Protein AF-A0A2E0L2E2-F1 (afdb_monomer_lite)

Sequence (189 aa):
MIGKERPQPPDPFGFTEREKLYDQISDKRFQALIHDPGTSIHKVGIDTNNYGEFVFVTLSRELQGHRTIMTFWGLGYHEYRERWITHHWRWYSGNQFPAILKQSLSLEATQVLLAQRQADIASDVSAEDQSNRAQLYELLADLTDEDGAYSELEDLGAAALWLLADETDARDTDDDLPATKPLFDTDTE

Radius of gyration: 28.59 Å; chains: 1; bounding box: 73×41×108 Å

Foldseek 3Di:
DPPPDDPDDDDQLNDDPVCVVQQKDWPVSVVVQLPDPQKFWQDWDWDADPFFIWIKTWMWGDDPNDIWIKIKTALTAGNQLRAHGDTMIGMDTDDPDVVSVVGTDDSVVRVVVNVVSCVVCVVVRDPDPGDPRSVQLVVQCVVPNNVRSVVVSVVVVVVCCVVVVPPPPPDDDDDDDDDDDDDDDDDDD

Structure (mmCIF, N/CA/C/O backbone):
data_AF-A0A2E0L2E2-F1
#
_entry.id   AF-A0A2E0L2E2-F1
#
loop_
_atom_site.group_PDB
_atom_site.id
_atom_site.type_symbol
_atom_site.label_atom_id
_atom_site.label_alt_id
_atom_site.label_comp_id
_atom_site.label_asym_id
_atom_site.label_entity_id
_atom_site.label_seq_id
_atom_site.pdbx_PDB_ins_code
_atom_site.Cartn_x
_atom_site.Cartn_y
_atom_site.Cartn_z
_atom_site.occupancy
_atom_site.B_iso_or_equiv
_atom_site.auth_seq_id
_atom_site.auth_comp_id
_atom_site.auth_asym_id
_atom_site.auth_atom_id
_atom_site.pdbx_PDB_model_num
ATOM 1 N N . MET A 1 1 ? 20.314 -18.946 32.832 1.00 41.09 1 MET A N 1
ATOM 2 C CA . MET A 1 1 ? 19.160 -18.052 33.056 1.00 41.09 1 MET A CA 1
ATOM 3 C C . MET A 1 1 ? 18.441 -17.920 31.729 1.00 41.09 1 MET A C 1
ATOM 5 O O . MET A 1 1 ? 19.020 -17.361 30.811 1.00 41.09 1 MET A O 1
ATOM 9 N N . ILE A 1 2 ? 17.257 -18.516 31.587 1.00 46.50 2 ILE A N 1
ATOM 10 C CA . ILE A 1 2 ? 16.422 -18.331 30.393 1.00 46.50 2 ILE A CA 1
ATOM 11 C C . ILE A 1 2 ? 15.790 -16.949 30.557 1.00 46.50 2 ILE A C 1
ATOM 13 O O . ILE A 1 2 ? 15.070 -16.723 31.532 1.00 46.50 2 ILE A O 1
ATOM 17 N N . GLY A 1 3 ? 16.154 -16.000 29.694 1.00 50.34 3 GLY A N 1
ATOM 18 C CA . GLY A 1 3 ? 15.543 -14.676 29.695 1.00 50.34 3 GLY A CA 1
ATOM 19 C C . GLY A 1 3 ? 14.037 -14.840 29.533 1.00 50.34 3 GLY A C 1
ATOM 20 O O . GLY A 1 3 ? 13.593 -15.501 28.601 1.00 50.34 3 GLY A O 1
ATOM 21 N N . LYS A 1 4 ? 13.249 -14.300 30.468 1.00 52.59 4 LYS A N 1
ATOM 22 C CA . LYS A 1 4 ? 11.799 -14.202 30.284 1.00 52.59 4 LYS A CA 1
ATOM 23 C C . LYS A 1 4 ? 11.568 -13.325 29.058 1.00 52.59 4 LYS A C 1
ATOM 25 O O . LYS A 1 4 ? 11.736 -12.108 29.153 1.00 52.59 4 LYS A O 1
ATOM 30 N N . GLU A 1 5 ? 11.203 -13.935 27.936 1.00 55.34 5 GLU A N 1
ATOM 31 C CA . GLU A 1 5 ? 10.614 -13.209 26.818 1.00 55.34 5 GLU A CA 1
ATOM 32 C C . GLU A 1 5 ? 9.430 -12.419 27.370 1.00 55.34 5 GLU A C 1
ATOM 34 O O . GLU A 1 5 ? 8.530 -12.965 28.018 1.00 55.34 5 GLU A O 1
ATOM 39 N N . ARG A 1 6 ? 9.480 -11.095 27.208 1.00 58.47 6 ARG A N 1
ATOM 40 C CA . ARG A 1 6 ? 8.317 -10.268 27.511 1.00 58.47 6 ARG A CA 1
ATOM 41 C C . ARG A 1 6 ? 7.221 -10.700 26.537 1.00 58.47 6 ARG A C 1
ATOM 43 O O . ARG A 1 6 ? 7.520 -10.782 25.346 1.00 58.47 6 ARG A O 1
ATOM 50 N N . PRO A 1 7 ? 5.993 -10.977 27.005 1.00 62.44 7 PRO A N 1
ATOM 51 C CA . PRO A 1 7 ? 4.898 -11.276 26.098 1.00 62.44 7 PRO A CA 1
ATOM 52 C C . PRO A 1 7 ? 4.763 -10.100 25.133 1.00 62.44 7 PRO A C 1
ATOM 54 O O . PRO A 1 7 ? 4.577 -8.960 25.569 1.00 62.44 7 PRO A O 1
ATOM 57 N N . GLN A 1 8 ? 4.939 -10.367 23.839 1.00 61.34 8 GLN A N 1
ATOM 58 C CA . GLN A 1 8 ? 4.684 -9.350 22.835 1.00 61.34 8 GLN A CA 1
ATOM 59 C C . GLN A 1 8 ? 3.191 -9.016 22.866 1.00 61.34 8 GLN A C 1
ATOM 61 O O . GLN A 1 8 ? 2.370 -9.928 23.019 1.00 61.34 8 GLN A O 1
ATOM 66 N N . PRO A 1 9 ? 2.822 -7.728 22.774 1.00 64.06 9 PRO A N 1
ATOM 67 C CA . PRO A 1 9 ? 1.426 -7.368 22.629 1.00 64.06 9 PRO A CA 1
ATOM 68 C C . PRO A 1 9 ? 0.854 -8.099 21.405 1.00 64.06 9 PRO A C 1
ATOM 70 O O . PRO A 1 9 ? 1.550 -8.243 20.397 1.00 64.06 9 PRO A O 1
ATOM 73 N N . PRO A 1 10 ? -0.380 -8.615 21.495 1.00 73.69 10 PRO A N 1
ATOM 74 C CA . PRO A 1 10 ? -0.984 -9.333 20.387 1.00 73.69 10 PRO A CA 1
ATOM 75 C C . PRO A 1 10 ? -1.115 -8.399 19.181 1.00 73.69 10 PRO A C 1
ATOM 77 O O . PRO A 1 10 ? -1.587 -7.274 19.323 1.00 73.69 10 PRO A O 1
ATOM 80 N N . ASP A 1 11 ? -0.695 -8.878 18.012 1.00 82.94 11 ASP A N 1
ATOM 81 C CA . ASP A 1 11 ? -0.809 -8.165 16.741 1.00 82.94 11 ASP A CA 1
ATOM 82 C C . ASP A 1 11 ? -2.295 -7.971 16.377 1.00 82.94 11 ASP A C 1
ATOM 84 O O . ASP A 1 11 ? -2.974 -8.960 16.074 1.00 82.94 11 ASP A O 1
ATOM 88 N N . PRO A 1 12 ? -2.827 -6.732 16.383 1.00 86.25 12 PRO A N 1
ATOM 89 C CA . PRO A 1 12 ? -4.252 -6.497 16.140 1.00 86.25 12 PRO A CA 1
ATOM 90 C C . PRO A 1 12 ? -4.699 -6.820 14.712 1.00 86.25 12 PRO A C 1
ATOM 92 O O . PRO A 1 12 ? -5.886 -7.050 14.467 1.00 86.25 12 PRO A O 1
ATOM 95 N N . PHE A 1 13 ? -3.764 -6.850 13.764 1.00 92.12 13 PHE A N 1
ATOM 96 C CA . PHE A 1 13 ? -4.023 -7.207 12.372 1.00 92.12 13 PHE A CA 1
ATOM 97 C C . PHE A 1 13 ? -3.781 -8.698 12.102 1.00 92.12 13 PHE A C 1
ATOM 99 O O . PHE A 1 13 ? -4.234 -9.221 11.081 1.00 92.12 13 PHE A O 1
ATOM 106 N N . GLY A 1 14 ? -3.161 -9.405 13.052 1.00 92.12 14 GLY A N 1
ATOM 107 C CA . GLY A 1 14 ? -2.934 -10.843 12.986 1.00 92.12 14 GLY A CA 1
ATOM 108 C C . GLY A 1 14 ? -2.098 -11.230 11.771 1.00 92.12 14 GLY A C 1
ATOM 109 O O . GLY A 1 14 ? -2.489 -12.137 11.030 1.00 92.12 14 GLY A O 1
ATOM 110 N N . PHE A 1 15 ? -1.000 -10.513 11.528 1.00 94.44 15 PHE A N 1
ATOM 111 C CA . PHE A 1 15 ? -0.060 -10.859 10.477 1.00 94.44 15 PHE A CA 1
ATOM 112 C C . PHE A 1 15 ? 0.686 -12.139 10.827 1.00 94.44 15 PHE A C 1
ATOM 114 O O . PHE A 1 15 ? 1.076 -12.396 11.971 1.00 94.44 15 PHE A O 1
ATOM 121 N N . THR A 1 16 ? 0.913 -12.944 9.801 1.00 94.75 16 THR A N 1
ATOM 122 C CA . THR A 1 16 ? 1.849 -14.060 9.859 1.00 94.75 16 THR A CA 1
ATOM 123 C C . THR A 1 16 ? 3.283 -13.542 9.957 1.00 94.75 16 THR A C 1
ATOM 125 O O . THR A 1 16 ? 3.587 -12.426 9.540 1.00 94.75 16 THR A O 1
ATOM 128 N N . GLU A 1 17 ? 4.200 -14.378 10.440 1.00 91.81 17 GLU A N 1
ATOM 129 C CA . GLU A 1 17 ? 5.625 -14.021 10.498 1.00 91.81 17 GLU A CA 1
ATOM 130 C C . GLU A 1 17 ? 6.193 -13.655 9.121 1.00 91.81 17 GLU A C 1
ATOM 132 O O . GLU A 1 17 ? 7.019 -12.758 9.014 1.00 91.81 17 GLU A O 1
ATOM 137 N N . ARG A 1 18 ? 5.695 -14.283 8.047 1.00 92.81 18 ARG A N 1
ATOM 138 C CA . ARG A 1 18 ? 6.081 -13.929 6.676 1.00 92.81 18 ARG A CA 1
ATOM 139 C C . ARG A 1 18 ? 5.598 -12.531 6.288 1.00 92.81 18 ARG A C 1
ATOM 141 O O . ARG A 1 18 ? 6.348 -11.790 5.673 1.00 92.81 18 ARG A O 1
ATOM 148 N N . GLU A 1 19 ? 4.359 -12.182 6.620 1.00 94.94 19 GLU A N 1
ATOM 149 C CA . GLU A 1 19 ? 3.806 -10.858 6.302 1.00 94.94 19 GLU A CA 1
ATOM 150 C C . GLU A 1 19 ? 4.530 -9.741 7.064 1.00 94.94 19 GLU A C 1
ATOM 152 O O . GLU A 1 19 ? 4.677 -8.656 6.515 1.00 94.94 19 GLU A O 1
ATOM 157 N N . LYS A 1 20 ? 5.015 -10.020 8.284 1.00 92.56 20 LYS A N 1
ATOM 158 C CA . LYS A 1 20 ? 5.866 -9.109 9.069 1.00 92.56 20 LYS A CA 1
ATOM 159 C C . LYS A 1 20 ? 7.291 -9.019 8.543 1.00 92.56 20 LYS A C 1
ATOM 161 O O . LYS A 1 20 ? 7.865 -7.947 8.554 1.00 92.56 20 LYS A O 1
ATOM 166 N N . LEU A 1 21 ? 7.872 -10.135 8.102 1.00 88.62 21 LEU A N 1
ATOM 167 C CA . LEU A 1 21 ? 9.247 -10.146 7.599 1.00 88.62 21 LEU A CA 1
ATOM 168 C C . LEU A 1 21 ? 9.411 -9.290 6.335 1.00 88.62 21 LEU A C 1
ATOM 170 O O . LEU A 1 21 ? 10.476 -8.728 6.125 1.00 88.62 21 LEU A O 1
AT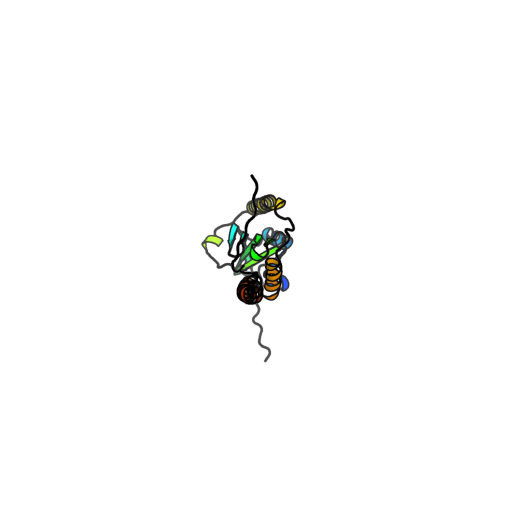OM 174 N N . TYR A 1 22 ? 8.370 -9.219 5.503 1.00 89.12 22 TYR A N 1
ATOM 175 C CA . TYR A 1 22 ? 8.389 -8.495 4.229 1.00 89.12 22 TYR A CA 1
ATOM 176 C C . TYR A 1 22 ? 7.510 -7.239 4.222 1.00 89.12 22 TYR A C 1
ATOM 178 O O . TYR A 1 22 ? 7.312 -6.659 3.157 1.00 89.12 22 TYR A O 1
ATOM 186 N N . ASP A 1 23 ? 6.913 -6.877 5.364 1.00 93.44 23 ASP A N 1
ATOM 187 C CA . ASP A 1 23 ? 5.940 -5.784 5.497 1.00 93.44 23 ASP A CA 1
ATOM 188 C C . ASP A 1 23 ? 4.887 -5.762 4.373 1.00 93.44 23 ASP A C 1
ATOM 190 O O . ASP A 1 23 ? 4.521 -4.718 3.828 1.00 93.44 23 ASP A O 1
ATOM 194 N N . GLN A 1 24 ? 4.407 -6.948 3.984 1.00 95.38 24 GLN A N 1
ATOM 195 C CA . GLN A 1 24 ? 3.615 -7.143 2.773 1.00 95.38 24 GLN A CA 1
ATOM 196 C C . GLN A 1 24 ? 2.497 -8.163 2.975 1.00 95.38 24 GLN A C 1
ATOM 198 O O . GLN A 1 24 ? 2.688 -9.226 3.564 1.00 95.38 24 GLN A O 1
ATOM 203 N N . ILE A 1 25 ? 1.330 -7.873 2.399 1.00 97.56 25 ILE A N 1
ATOM 204 C CA . ILE A 1 25 ? 0.180 -8.777 2.328 1.00 97.56 25 ILE A CA 1
ATOM 205 C C . ILE A 1 25 ? -0.347 -8.889 0.892 1.00 97.56 25 ILE A C 1
ATOM 207 O O . ILE A 1 25 ? -0.139 -8.011 0.060 1.00 97.56 25 ILE A O 1
ATOM 211 N N . SER A 1 26 ? -1.051 -9.979 0.583 1.00 97.88 26 SER A N 1
ATOM 212 C CA . SER A 1 26 ? -1.742 -10.118 -0.712 1.00 97.88 26 SER A CA 1
ATOM 213 C C . SER A 1 26 ? -2.956 -9.193 -0.814 1.00 97.88 26 SER A C 1
ATOM 215 O O . SER A 1 26 ? -3.562 -8.858 0.205 1.00 97.88 26 SER A O 1
ATOM 217 N N . ASP A 1 27 ? -3.387 -8.867 -2.034 1.00 97.00 27 ASP A N 1
ATOM 218 C CA . ASP A 1 27 ? -4.636 -8.125 -2.254 1.00 97.00 27 ASP A CA 1
ATOM 219 C C . ASP A 1 27 ? -5.838 -8.821 -1.599 1.00 97.00 27 ASP A C 1
ATOM 221 O O . ASP A 1 27 ? -6.569 -8.207 -0.830 1.00 97.00 27 ASP A O 1
ATOM 225 N N . LYS A 1 28 ? -5.963 -10.145 -1.748 1.00 97.44 28 LYS A N 1
ATOM 226 C CA . LYS A 1 28 ? -7.004 -10.926 -1.061 1.00 97.44 28 LYS A CA 1
ATOM 227 C C . LYS A 1 28 ? -6.984 -10.724 0.460 1.00 97.44 28 LYS A C 1
ATOM 229 O O . LYS A 1 28 ? -8.042 -10.649 1.087 1.00 97.44 28 LYS A O 1
ATOM 234 N N . ARG A 1 29 ? -5.794 -10.670 1.068 1.00 97.62 29 ARG A N 1
ATOM 235 C CA . ARG A 1 29 ? -5.646 -10.434 2.510 1.00 97.62 29 ARG A CA 1
ATOM 236 C C . ARG A 1 29 ? -6.036 -9.005 2.872 1.00 97.62 29 ARG A C 1
ATOM 238 O O . ARG A 1 29 ? -6.764 -8.828 3.843 1.00 97.62 29 ARG A O 1
ATOM 245 N N . PHE A 1 30 ? -5.612 -8.020 2.087 1.00 98.06 30 PHE A N 1
ATOM 246 C CA . PHE A 1 30 ? -5.993 -6.623 2.272 1.00 98.06 30 PHE A CA 1
ATOM 247 C C . PHE A 1 30 ? -7.514 -6.431 2.178 1.00 98.06 30 PHE A C 1
ATOM 249 O O . PHE A 1 30 ? -8.119 -5.839 3.071 1.00 98.06 30 PHE A O 1
ATOM 256 N N . GLN A 1 31 ? -8.154 -7.036 1.174 1.00 97.81 31 GLN A N 1
ATOM 257 C CA . GLN A 1 31 ? -9.609 -7.046 1.041 1.00 97.81 31 GLN A CA 1
ATOM 258 C C . GLN A 1 31 ? -10.275 -7.645 2.286 1.00 97.81 31 GLN A C 1
ATOM 260 O O . GLN A 1 31 ? -11.214 -7.062 2.823 1.00 97.81 31 GLN A O 1
ATOM 265 N N . ALA A 1 32 ? -9.768 -8.764 2.809 1.00 97.50 32 ALA A N 1
ATOM 266 C CA . ALA A 1 32 ? -10.296 -9.341 4.045 1.00 97.50 32 ALA A CA 1
ATOM 267 C C . ALA A 1 32 ? -10.155 -8.395 5.254 1.00 97.50 32 ALA A C 1
ATOM 269 O O . ALA A 1 32 ? -11.048 -8.368 6.097 1.00 97.50 32 ALA A O 1
ATOM 270 N N . LEU A 1 33 ? -9.077 -7.604 5.335 1.00 96.88 33 LEU A N 1
ATOM 271 C CA . LEU A 1 33 ? -8.882 -6.635 6.417 1.00 96.88 33 LEU A CA 1
ATOM 272 C C . LEU A 1 33 ? -9.912 -5.504 6.370 1.00 96.88 33 LEU A C 1
ATOM 274 O O . LEU A 1 33 ? -10.491 -5.196 7.406 1.00 96.88 33 LEU A O 1
ATOM 278 N N . ILE A 1 34 ? -10.171 -4.906 5.203 1.00 96.88 34 ILE A N 1
ATOM 279 C CA . ILE A 1 34 ? -11.107 -3.770 5.103 1.00 96.88 34 ILE A CA 1
ATOM 280 C C . ILE A 1 34 ? -12.576 -4.179 5.302 1.00 96.88 34 ILE A C 1
ATOM 282 O O . ILE A 1 34 ? -13.391 -3.345 5.682 1.00 96.88 34 ILE A O 1
ATOM 286 N N . HIS A 1 35 ? -12.915 -5.455 5.081 1.00 97.25 35 HIS A N 1
ATOM 287 C CA . HIS A 1 35 ? -14.258 -6.001 5.329 1.00 97.25 35 HIS A CA 1
ATOM 288 C C . HIS A 1 35 ? -14.471 -6.483 6.769 1.00 97.25 35 HIS A C 1
ATOM 290 O O . HIS A 1 35 ? -15.585 -6.855 7.140 1.00 97.25 35 HIS A O 1
ATOM 296 N N . ASP A 1 36 ? -13.415 -6.533 7.576 1.00 96.38 36 ASP A N 1
ATOM 297 C CA . ASP A 1 36 ? -13.501 -7.001 8.950 1.00 96.38 36 ASP A CA 1
ATOM 298 C C . ASP A 1 36 ? -14.213 -5.949 9.824 1.00 96.38 36 ASP A C 1
ATOM 300 O O . ASP A 1 36 ? -13.750 -4.806 9.887 1.00 96.38 36 ASP A O 1
ATOM 304 N N . PRO A 1 37 ? -15.296 -6.311 10.542 1.00 93.44 37 PRO A N 1
ATOM 305 C CA . PRO A 1 37 ? -16.058 -5.369 11.367 1.00 93.44 37 PRO A CA 1
ATOM 306 C C . PRO A 1 37 ? -15.254 -4.679 12.479 1.00 93.44 37 PRO A C 1
ATOM 308 O O . PRO A 1 37 ? -15.675 -3.640 12.980 1.00 93.44 37 PRO A O 1
ATOM 311 N N . GLY A 1 38 ? -14.118 -5.251 12.892 1.00 93.31 38 GLY A N 1
ATOM 312 C CA . GLY A 1 38 ? -13.195 -4.660 13.860 1.00 93.31 38 GLY A CA 1
ATOM 313 C C . GLY A 1 38 ? -12.220 -3.645 13.255 1.00 93.31 38 GLY A C 1
ATOM 314 O O . GLY A 1 38 ? -11.386 -3.104 13.982 1.00 93.31 38 GLY A O 1
ATOM 315 N N . THR A 1 39 ? -12.301 -3.388 11.945 1.00 95.38 39 THR A N 1
ATOM 316 C CA . THR A 1 39 ? -11.414 -2.472 11.218 1.00 95.38 39 THR A CA 1
ATOM 317 C C . THR A 1 39 ? -12.128 -1.175 10.881 1.00 95.38 39 THR A C 1
ATOM 319 O O . THR A 1 39 ? -13.225 -1.171 10.333 1.00 95.38 39 THR A O 1
ATOM 322 N N . SER A 1 40 ? -11.485 -0.051 11.184 1.00 95.06 40 SER A N 1
ATOM 323 C CA . SER A 1 40 ? -11.938 1.280 10.774 1.00 95.06 40 SER A CA 1
ATOM 324 C C . SER A 1 40 ? -11.042 1.824 9.668 1.00 95.06 40 SER A C 1
ATOM 326 O O . SER A 1 40 ? -9.819 1.786 9.799 1.00 95.06 40 SER A O 1
ATOM 328 N N . ILE A 1 41 ? -11.639 2.355 8.600 1.00 96.12 41 ILE A N 1
ATOM 329 C CA . ILE A 1 41 ? -10.917 3.001 7.498 1.00 96.12 41 ILE A CA 1
ATOM 330 C C . ILE A 1 41 ? -10.904 4.506 7.759 1.00 96.12 41 ILE A C 1
ATOM 332 O O . ILE A 1 41 ? -11.955 5.127 7.878 1.00 96.12 41 ILE A O 1
ATOM 336 N N . HIS A 1 42 ? -9.720 5.103 7.853 1.00 94.62 42 HIS A N 1
ATOM 337 C CA . HIS A 1 42 ? -9.557 6.516 8.206 1.00 94.62 42 HIS A CA 1
ATOM 338 C C . HIS A 1 42 ? -9.234 7.407 7.015 1.00 94.62 42 HIS A C 1
ATOM 340 O O . HIS A 1 42 ? -9.685 8.549 6.960 1.00 94.62 42 HIS A O 1
ATOM 346 N N . LYS A 1 43 ? -8.443 6.894 6.070 1.00 94.00 43 LYS A N 1
ATOM 347 C CA . LYS A 1 43 ? -8.009 7.624 4.877 1.00 94.00 43 LYS A CA 1
ATOM 348 C C . LYS A 1 43 ? -7.900 6.651 3.711 1.00 94.00 43 LYS A C 1
ATOM 350 O O . LYS A 1 43 ? -7.408 5.542 3.891 1.00 94.00 43 LYS A O 1
ATOM 355 N N . VAL A 1 44 ? -8.328 7.092 2.536 1.00 95.88 44 VAL A N 1
ATOM 356 C CA . VAL A 1 44 ? -8.044 6.465 1.245 1.00 95.88 44 VAL A CA 1
ATOM 357 C C . VAL A 1 44 ? -7.687 7.584 0.271 1.00 95.88 44 VAL A C 1
ATOM 359 O O . VAL A 1 44 ? -8.350 8.621 0.269 1.00 95.88 44 VAL A O 1
ATOM 362 N N . GLY A 1 45 ? -6.630 7.421 -0.514 1.00 95.56 45 GLY A N 1
ATOM 363 C CA . GLY A 1 45 ? -6.259 8.409 -1.523 1.00 95.56 45 GLY A CA 1
ATOM 364 C C . GLY A 1 45 ? -5.050 7.985 -2.336 1.00 95.56 45 GLY A C 1
ATOM 365 O O . GLY A 1 45 ? -4.284 7.133 -1.899 1.00 95.56 45 GLY A O 1
ATOM 366 N N . ILE A 1 46 ? -4.904 8.580 -3.514 1.00 96.88 46 ILE A N 1
ATOM 367 C CA . ILE A 1 46 ? -3.705 8.444 -4.339 1.00 96.88 46 ILE A CA 1
ATOM 368 C C . ILE A 1 46 ? -2.704 9.495 -3.858 1.00 96.88 46 ILE A C 1
ATOM 370 O O . ILE A 1 46 ? -3.084 10.647 -3.643 1.00 96.88 46 ILE A O 1
ATOM 374 N N . ASP A 1 47 ? -1.466 9.082 -3.632 1.00 96.38 47 ASP A N 1
ATOM 375 C CA . ASP A 1 47 ? -0.375 9.951 -3.195 1.00 96.38 47 ASP A CA 1
ATOM 376 C C . ASP A 1 47 ? 0.946 9.455 -3.798 1.00 96.38 47 ASP A C 1
ATOM 378 O O . ASP A 1 47 ? 1.020 8.352 -4.349 1.00 96.38 47 ASP A O 1
ATOM 382 N N . THR A 1 48 ? 1.991 10.260 -3.675 1.00 94.56 48 THR A N 1
ATOM 383 C CA . THR A 1 48 ? 3.335 9.933 -4.162 1.00 94.56 48 THR A CA 1
ATOM 384 C C . THR A 1 48 ? 4.308 9.795 -3.001 1.00 94.56 48 THR A C 1
ATOM 386 O O . THR A 1 48 ? 4.279 10.590 -2.061 1.00 94.56 48 THR A O 1
ATOM 389 N N . ASN A 1 49 ? 5.205 8.818 -3.077 1.00 90.12 49 ASN A N 1
ATOM 390 C CA . ASN A 1 49 ? 6.390 8.741 -2.224 1.00 90.12 49 ASN A CA 1
ATOM 391 C C . ASN A 1 49 ? 7.658 8.736 -3.096 1.00 90.12 49 ASN A C 1
ATOM 393 O O . ASN A 1 49 ? 7.581 8.931 -4.306 1.00 90.12 49 ASN A O 1
ATOM 397 N N . ASN A 1 50 ? 8.822 8.502 -2.486 1.00 89.62 50 ASN A N 1
ATOM 398 C CA . ASN A 1 50 ? 10.099 8.476 -3.204 1.00 89.62 50 ASN A CA 1
ATOM 399 C C . ASN A 1 50 ? 10.192 7.368 -4.266 1.00 89.62 50 ASN A C 1
ATOM 401 O O . ASN A 1 50 ? 11.091 7.422 -5.091 1.00 89.62 50 ASN A O 1
ATOM 405 N N . TYR A 1 51 ? 9.301 6.375 -4.245 1.00 91.38 51 TYR A N 1
ATOM 406 C CA . TYR A 1 51 ? 9.331 5.227 -5.147 1.00 91.38 51 TYR A CA 1
ATOM 407 C C . TYR A 1 51 ? 8.261 5.275 -6.242 1.00 91.38 51 TYR A C 1
ATOM 409 O O . TYR A 1 51 ? 8.280 4.410 -7.115 1.00 91.38 51 TYR A O 1
ATOM 417 N N . GLY A 1 52 ? 7.316 6.221 -6.197 1.00 94.31 52 GLY A N 1
ATOM 418 C CA . GLY A 1 52 ? 6.273 6.376 -7.215 1.00 94.31 52 GLY A CA 1
ATOM 419 C C . GLY A 1 52 ? 4.903 6.796 -6.676 1.00 94.31 52 GLY A C 1
ATOM 420 O O . GLY A 1 52 ? 4.769 7.307 -5.561 1.00 94.31 52 GLY A O 1
ATOM 421 N N . GLU A 1 53 ? 3.870 6.578 -7.493 1.00 95.88 53 GLU A N 1
ATOM 422 C CA . GLU A 1 53 ? 2.472 6.922 -7.203 1.00 95.88 53 GLU A CA 1
ATOM 423 C C . GLU A 1 53 ? 1.674 5.682 -6.788 1.00 95.88 53 GLU A C 1
ATOM 425 O O . GLU A 1 53 ? 1.586 4.715 -7.547 1.00 95.88 53 GLU A O 1
ATOM 430 N N . PHE A 1 54 ? 1.015 5.732 -5.625 1.00 97.50 54 PHE A N 1
ATOM 431 C CA . PHE A 1 54 ? 0.269 4.606 -5.055 1.00 97.50 54 PHE A CA 1
ATOM 432 C C . PHE A 1 54 ? -1.064 5.033 -4.445 1.00 97.50 54 PHE A C 1
ATOM 434 O O . PHE A 1 54 ? -1.273 6.188 -4.077 1.00 97.50 54 PHE A O 1
ATOM 441 N N . VAL A 1 55 ? -1.963 4.067 -4.265 1.00 97.88 55 VAL A N 1
ATOM 442 C CA . VAL A 1 55 ? -3.109 4.218 -3.367 1.00 97.88 55 VAL A CA 1
ATOM 443 C C . VAL A 1 55 ? -2.657 3.937 -1.946 1.00 97.88 55 VAL A C 1
ATOM 445 O O . VAL A 1 55 ? -2.167 2.849 -1.661 1.00 97.88 55 VAL A O 1
ATOM 448 N N . PHE A 1 56 ? -2.902 4.881 -1.045 1.00 97.00 56 PHE A N 1
ATOM 449 C CA . PHE A 1 56 ? -2.668 4.759 0.387 1.00 97.00 56 PHE A CA 1
ATOM 450 C C . PHE A 1 56 ? -3.989 4.572 1.129 1.00 97.00 56 PHE A C 1
ATOM 452 O O . PHE A 1 56 ? -4.927 5.355 0.957 1.00 97.00 56 PHE A O 1
ATOM 459 N N . VAL A 1 57 ? -4.052 3.563 1.999 1.00 96.62 57 VAL A N 1
ATOM 460 C CA . VAL A 1 57 ? -5.214 3.262 2.840 1.00 96.62 57 VAL A CA 1
ATOM 461 C C . VAL A 1 57 ? -4.791 3.168 4.298 1.00 96.62 57 VAL A C 1
ATOM 463 O O . VAL A 1 57 ? -4.054 2.266 4.686 1.00 96.62 57 VAL A O 1
ATOM 466 N N . THR A 1 58 ? -5.272 4.088 5.130 1.00 95.88 58 THR A N 1
ATOM 467 C CA . THR A 1 58 ? -5.007 4.071 6.572 1.00 95.88 58 THR A CA 1
ATOM 468 C C . THR A 1 58 ? -6.142 3.373 7.305 1.00 95.88 58 THR A C 1
ATOM 470 O O . THR A 1 58 ? -7.287 3.824 7.260 1.00 95.88 58 THR A O 1
ATOM 473 N N . LEU A 1 59 ? -5.806 2.302 8.018 1.00 95.69 59 LEU A N 1
ATOM 474 C CA . LEU A 1 59 ? -6.716 1.482 8.807 1.00 95.69 59 LEU A CA 1
ATOM 475 C C . LEU A 1 59 ? -6.373 1.579 10.293 1.00 95.69 59 LEU A C 1
ATOM 477 O O . LEU A 1 59 ? -5.221 1.809 10.662 1.00 95.69 59 LEU A O 1
ATOM 481 N N . SER A 1 60 ? -7.351 1.336 11.159 1.00 94.12 60 SER A N 1
ATOM 482 C CA . SER A 1 60 ? -7.075 1.006 12.554 1.00 94.12 60 SER A CA 1
ATOM 483 C C . SER A 1 60 ? -7.878 -0.187 13.041 1.00 94.12 60 SER A C 1
ATOM 485 O O . SER A 1 60 ? -8.958 -0.486 12.529 1.00 94.12 60 SER A O 1
ATOM 487 N N . ARG A 1 61 ? -7.324 -0.856 14.049 1.00 93.12 61 ARG A N 1
ATOM 488 C CA . ARG A 1 61 ? -7.977 -1.917 14.813 1.00 93.12 61 ARG A CA 1
ATOM 489 C C . ARG A 1 61 ? -7.743 -1.689 16.289 1.00 93.12 61 ARG A C 1
ATOM 491 O O . ARG A 1 61 ? -6.675 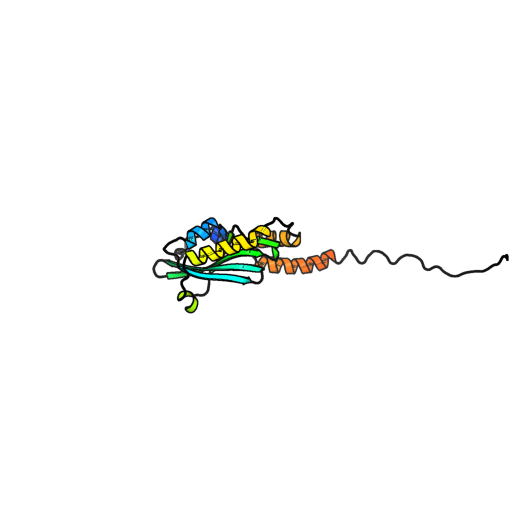-1.227 16.691 1.00 93.12 61 ARG A O 1
ATOM 498 N N . GLU A 1 62 ? -8.742 -2.025 17.090 1.00 90.38 62 GLU A N 1
ATOM 499 C CA . GLU A 1 62 ? -8.656 -1.955 18.541 1.00 90.38 62 GLU A CA 1
ATOM 500 C C . GLU A 1 62 ? -8.666 -3.362 19.129 1.00 90.38 62 GLU A C 1
ATOM 502 O O . GLU A 1 62 ? -9.581 -4.146 18.884 1.00 90.38 62 GLU A O 1
ATOM 507 N N . LEU A 1 63 ? -7.639 -3.683 19.912 1.00 88.00 63 LEU A N 1
ATOM 508 C CA . LEU A 1 63 ? -7.506 -4.959 20.596 1.00 88.00 63 LEU A CA 1
ATOM 509 C C . LEU A 1 63 ? -7.111 -4.705 22.051 1.00 88.00 63 LEU A C 1
ATOM 511 O O . LEU A 1 63 ? -6.108 -4.055 22.327 1.00 88.00 63 LEU A O 1
ATOM 515 N N . GLN A 1 64 ? -7.917 -5.209 22.991 1.00 87.12 64 GLN A N 1
ATOM 516 C CA . GLN A 1 64 ? -7.676 -5.079 24.439 1.00 87.12 64 GLN A CA 1
ATOM 517 C C . GLN A 1 64 ? -7.472 -3.621 24.909 1.00 87.12 64 GLN A C 1
ATOM 519 O O . GLN A 1 64 ? -6.667 -3.348 25.796 1.00 87.12 64 GLN A O 1
ATOM 524 N N . GLY A 1 65 ? -8.198 -2.673 24.305 1.00 83.56 65 GLY A N 1
ATOM 525 C CA . GLY A 1 65 ? -8.097 -1.243 24.620 1.00 83.56 65 GLY A CA 1
ATOM 526 C C . GLY A 1 65 ? -6.864 -0.548 24.032 1.00 83.56 65 GLY A C 1
ATOM 527 O O . GLY A 1 65 ? -6.647 0.633 24.297 1.00 83.56 65 GLY A O 1
ATOM 528 N N . HIS A 1 66 ? -6.062 -1.250 23.226 1.00 84.88 66 HIS A N 1
ATOM 529 C CA . HIS A 1 66 ? -4.992 -0.657 22.437 1.00 84.88 66 HIS A CA 1
ATOM 530 C C . HIS A 1 66 ? -5.424 -0.531 20.978 1.00 84.88 66 HIS A C 1
ATOM 532 O O . HIS A 1 66 ? -5.823 -1.512 20.350 1.00 84.88 66 HIS A O 1
ATOM 538 N N . ARG A 1 67 ? -5.331 0.682 20.429 1.00 88.94 67 ARG A N 1
ATOM 539 C CA . ARG A 1 67 ? -5.602 0.943 19.016 1.00 88.94 67 ARG A CA 1
ATOM 540 C C . ARG A 1 67 ? -4.300 0.986 18.233 1.00 88.94 67 ARG A C 1
ATOM 542 O O . ARG A 1 67 ? -3.443 1.818 18.515 1.00 88.94 67 ARG A O 1
ATOM 549 N N . THR A 1 68 ? -4.193 0.156 17.207 1.00 90.75 68 THR A N 1
ATOM 550 C CA . THR A 1 68 ? -3.070 0.164 16.266 1.00 90.75 68 THR A CA 1
ATOM 551 C C . THR A 1 68 ? -3.531 0.752 14.946 1.00 90.75 68 THR A C 1
ATOM 553 O O . THR A 1 68 ? -4.606 0.410 14.456 1.00 90.75 68 THR A O 1
ATOM 556 N N . ILE A 1 69 ? -2.728 1.662 14.394 1.00 92.44 69 ILE A N 1
ATOM 557 C CA . ILE A 1 69 ? -2.982 2.327 13.116 1.00 92.44 69 ILE A CA 1
ATOM 558 C C . ILE A 1 69 ? -1.908 1.892 12.133 1.00 92.44 69 ILE A C 1
ATOM 560 O O . ILE A 1 69 ? -0.719 1.907 12.458 1.00 92.44 69 ILE A O 1
ATOM 564 N N . MET A 1 70 ? -2.330 1.547 10.926 1.00 94.69 70 MET A N 1
ATOM 565 C CA . MET A 1 70 ? -1.440 1.133 9.853 1.00 94.69 70 MET A CA 1
ATOM 566 C C . MET A 1 70 ? -1.842 1.802 8.557 1.00 94.69 70 MET A C 1
ATOM 568 O O . MET A 1 70 ? -3.030 1.996 8.300 1.00 94.69 70 MET A O 1
ATOM 572 N N . THR A 1 71 ? -0.852 2.133 7.742 1.00 95.56 71 THR A N 1
ATOM 573 C CA . THR A 1 71 ? -1.082 2.590 6.376 1.00 95.56 71 THR A CA 1
ATOM 574 C C . THR A 1 71 ? -0.601 1.516 5.424 1.00 95.56 71 THR A C 1
ATOM 576 O O . THR A 1 71 ? 0.533 1.059 5.523 1.00 95.56 71 THR A O 1
ATOM 579 N N . PHE A 1 72 ? -1.487 1.128 4.517 1.00 97.06 72 PHE A N 1
ATOM 580 C CA . PHE A 1 72 ? -1.227 0.208 3.425 1.00 97.06 72 PHE A CA 1
ATOM 581 C C . PHE A 1 72 ? -1.041 1.002 2.145 1.00 97.06 72 PHE A C 1
ATOM 583 O O . PHE A 1 72 ? -1.738 1.997 1.946 1.00 97.06 72 PHE A O 1
ATOM 590 N N . TRP A 1 73 ? -0.147 0.556 1.276 1.00 96.81 73 TRP A N 1
ATOM 591 C CA . TRP A 1 73 ? 0.038 1.144 -0.040 1.00 96.81 73 TRP A CA 1
ATOM 592 C C . TRP A 1 73 ? 0.212 0.080 -1.125 1.00 96.81 73 TRP A C 1
ATOM 594 O O . TRP A 1 73 ? 0.770 -0.992 -0.883 1.00 96.81 73 TRP A O 1
ATOM 604 N N . GLY A 1 74 ? -0.340 0.361 -2.304 1.00 96.81 74 GLY A N 1
ATOM 605 C CA . GLY A 1 74 ? -0.411 -0.548 -3.450 1.00 96.81 74 GLY A CA 1
ATOM 606 C C . GLY A 1 74 ? -1.173 0.095 -4.613 1.00 96.81 74 GLY A C 1
ATOM 607 O O . GLY A 1 74 ? -1.422 1.299 -4.593 1.00 96.81 74 GLY A O 1
ATOM 608 N N . LEU A 1 75 ? -1.552 -0.690 -5.627 1.00 96.62 75 LEU A N 1
ATOM 609 C CA . LEU A 1 75 ? -2.281 -0.221 -6.823 1.00 96.62 75 LEU A CA 1
ATOM 610 C C . LEU A 1 75 ? -1.620 0.993 -7.503 1.00 96.62 75 LEU A C 1
ATOM 612 O O . LEU A 1 75 ? -2.267 2.000 -7.810 1.00 96.62 75 LEU A O 1
ATOM 616 N N . GLY A 1 76 ? -0.308 0.900 -7.700 1.00 95.69 76 GLY A N 1
ATOM 617 C CA . GLY A 1 76 ? 0.525 2.015 -8.133 1.00 95.69 76 GLY A CA 1
ATOM 618 C C . GLY A 1 76 ? 1.741 1.588 -8.937 1.00 95.69 76 GLY A C 1
ATOM 619 O O . GLY A 1 76 ? 2.086 0.406 -8.944 1.00 95.69 76 GLY A O 1
ATOM 620 N N . TYR A 1 77 ? 2.363 2.540 -9.625 1.00 95.19 77 TYR A N 1
ATOM 621 C CA . TYR A 1 77 ? 3.567 2.299 -10.413 1.00 95.19 77 TYR A CA 1
ATOM 622 C C . TYR A 1 77 ? 4.801 2.580 -9.564 1.00 95.19 77 TYR A C 1
ATOM 624 O O . TYR A 1 77 ? 4.910 3.644 -8.956 1.00 95.19 77 TYR A O 1
ATOM 632 N N . HIS A 1 78 ? 5.718 1.618 -9.519 1.00 94.44 78 HIS A N 1
ATOM 633 C CA . HIS A 1 78 ? 6.956 1.732 -8.765 1.00 94.44 78 HIS A CA 1
ATOM 634 C C . HIS A 1 78 ? 8.109 2.052 -9.711 1.00 94.44 78 HIS A C 1
ATOM 636 O O . HIS A 1 78 ? 8.516 1.204 -10.501 1.00 94.44 78 HIS A O 1
ATOM 642 N N . GLU A 1 79 ? 8.676 3.246 -9.590 1.00 93.06 79 GLU A N 1
ATOM 643 C CA . GLU A 1 79 ? 9.653 3.799 -10.527 1.00 93.06 79 GLU A CA 1
ATOM 644 C C . GLU A 1 79 ? 10.941 2.977 -10.575 1.00 93.06 79 GLU A C 1
ATOM 646 O O . GLU A 1 79 ? 11.411 2.640 -11.653 1.00 93.06 79 GLU A O 1
ATOM 651 N N . TYR A 1 80 ? 11.485 2.566 -9.426 1.00 91.19 80 TYR A N 1
ATOM 652 C CA . TYR A 1 80 ? 12.721 1.768 -9.410 1.00 91.19 80 TYR A CA 1
ATOM 653 C C . TYR A 1 80 ? 12.543 0.315 -9.843 1.00 91.19 80 TYR A C 1
ATOM 655 O O . TYR A 1 80 ? 13.505 -0.306 -10.279 1.00 91.19 80 TYR A O 1
ATOM 663 N N . ARG A 1 81 ? 11.329 -0.233 -9.723 1.00 91.25 81 ARG A N 1
ATOM 664 C CA . ARG A 1 81 ? 11.006 -1.594 -10.174 1.00 91.25 81 ARG A CA 1
ATOM 665 C C . ARG A 1 81 ? 10.445 -1.594 -11.593 1.00 91.25 81 ARG A C 1
ATOM 667 O O . ARG A 1 81 ? 10.211 -2.674 -12.123 1.00 91.25 81 ARG A O 1
ATOM 674 N N . GLU A 1 82 ? 10.195 -0.415 -12.161 1.00 92.62 82 GLU A N 1
ATOM 675 C CA . GLU A 1 82 ? 9.610 -0.195 -13.485 1.00 92.62 82 GLU A CA 1
ATOM 676 C C . GLU A 1 82 ? 8.388 -1.090 -13.745 1.00 92.62 82 GLU A C 1
ATOM 678 O O . GLU A 1 82 ? 8.285 -1.768 -14.762 1.00 92.62 82 GLU A O 1
ATOM 683 N N . ARG A 1 83 ? 7.479 -1.172 -12.762 1.00 93.06 83 ARG A N 1
ATOM 684 C CA . ARG A 1 83 ? 6.264 -1.987 -12.890 1.00 93.06 83 ARG A CA 1
ATOM 685 C C . ARG A 1 83 ? 5.120 -1.519 -12.008 1.00 93.06 83 ARG A C 1
ATOM 687 O O . ARG A 1 83 ? 5.310 -0.923 -10.945 1.00 93.06 83 ARG A O 1
ATOM 694 N N . TRP A 1 84 ? 3.922 -1.931 -12.401 1.00 94.06 84 TRP A N 1
ATOM 695 C CA . TRP A 1 84 ? 2.714 -1.798 -11.598 1.00 94.06 84 TRP A CA 1
ATOM 696 C C . TRP A 1 84 ? 2.653 -2.826 -10.462 1.00 94.06 84 TRP A C 1
ATOM 698 O O . TRP A 1 84 ? 2.806 -4.031 -10.664 1.00 94.06 84 TRP A O 1
ATOM 708 N N . ILE A 1 85 ? 2.354 -2.351 -9.255 1.00 93.69 85 ILE A N 1
ATOM 709 C CA . ILE A 1 85 ? 2.069 -3.162 -8.070 1.00 93.69 85 ILE A CA 1
ATOM 710 C C . ILE A 1 85 ? 0.554 -3.293 -7.922 1.00 93.69 85 ILE A C 1
ATOM 712 O O . ILE A 1 85 ? -0.113 -2.372 -7.457 1.00 93.69 85 ILE A O 1
ATOM 716 N N . THR A 1 86 ? -0.002 -4.445 -8.301 1.00 94.50 86 THR A N 1
ATOM 717 C CA . THR A 1 86 ? -1.465 -4.660 -8.307 1.00 94.50 86 THR A CA 1
ATOM 718 C C . THR A 1 86 ? -1.954 -5.822 -7.446 1.00 94.50 86 THR A C 1
ATOM 720 O O . THR A 1 86 ? -3.142 -5.914 -7.150 1.00 94.50 86 THR A O 1
ATOM 723 N N . HIS A 1 87 ? -1.057 -6.713 -7.017 1.00 94.19 87 HIS A N 1
ATOM 724 C CA . HIS A 1 87 ? -1.428 -7.965 -6.339 1.00 94.19 87 HIS A CA 1
ATOM 725 C C . HIS A 1 87 ? -1.029 -8.028 -4.865 1.00 94.19 87 HIS A C 1
ATOM 727 O O . HIS A 1 87 ? -1.412 -8.962 -4.152 1.00 94.19 87 HIS A O 1
ATOM 733 N N . HIS A 1 88 ? -0.247 -7.059 -4.405 1.00 95.50 88 HIS A N 1
ATOM 734 C CA . HIS A 1 88 ? 0.244 -6.991 -3.042 1.00 95.50 88 HIS A CA 1
ATOM 735 C C . HIS A 1 88 ? 0.162 -5.566 -2.510 1.00 95.50 88 HIS A C 1
ATOM 737 O O . HIS A 1 88 ? 0.167 -4.598 -3.266 1.00 95.50 88 HIS A O 1
ATOM 743 N N . TRP A 1 89 ? 0.078 -5.483 -1.191 1.00 97.44 89 TRP A N 1
ATOM 744 C CA . TRP A 1 89 ? 0.023 -4.252 -0.429 1.00 97.44 89 TRP A CA 1
ATOM 745 C C . TRP A 1 89 ? 1.153 -4.279 0.577 1.00 97.44 89 TRP A C 1
ATOM 747 O O . TRP A 1 89 ? 1.270 -5.239 1.344 1.00 97.44 89 TRP A O 1
ATOM 757 N N . ARG A 1 90 ? 1.963 -3.231 0.578 1.00 95.25 90 ARG A N 1
ATOM 758 C CA . ARG A 1 90 ? 2.969 -3.009 1.611 1.00 95.25 90 ARG A CA 1
ATOM 759 C C . ARG A 1 90 ? 2.376 -2.174 2.727 1.00 95.25 90 ARG A C 1
ATOM 761 O O . ARG A 1 90 ? 1.377 -1.482 2.516 1.00 95.25 90 ARG A O 1
ATOM 768 N N . TRP A 1 91 ? 2.943 -2.256 3.919 1.00 95.50 91 TRP A N 1
ATOM 769 C CA . TRP A 1 91 ? 2.415 -1.537 5.066 1.00 95.50 91 TRP A CA 1
ATOM 770 C C . TRP A 1 91 ? 3.500 -0.987 5.973 1.00 95.50 91 TRP A C 1
ATOM 772 O O . TRP A 1 91 ? 4.632 -1.442 5.980 1.00 95.50 91 TRP A O 1
ATOM 782 N N . TYR A 1 92 ? 3.127 0.014 6.759 1.00 92.81 92 TYR A N 1
ATOM 783 C CA . TYR A 1 92 ? 3.944 0.523 7.850 1.00 92.81 92 TYR A CA 1
ATOM 784 C C . TYR A 1 92 ? 3.046 1.016 8.984 1.00 92.81 92 TYR A C 1
ATOM 786 O O . TYR A 1 92 ? 1.890 1.418 8.782 1.00 92.81 92 TYR A O 1
ATOM 794 N N . SER A 1 93 ? 3.572 0.986 10.208 1.00 90.44 93 SER A N 1
ATOM 795 C CA . SER A 1 93 ? 2.893 1.571 11.362 1.00 90.44 93 SER A CA 1
ATOM 796 C C . SER A 1 93 ? 2.902 3.093 11.251 1.00 90.44 93 SER A C 1
ATOM 798 O O . SER A 1 93 ? 3.963 3.713 11.174 1.00 90.44 93 SER A O 1
ATOM 800 N N . GLY A 1 94 ? 1.720 3.705 11.251 1.00 77.50 94 GLY A N 1
ATOM 801 C CA . GLY A 1 94 ? 1.588 5.158 11.216 1.00 77.50 94 GLY A CA 1
ATOM 802 C C . GLY A 1 94 ? 1.651 5.771 12.614 1.00 77.50 94 GLY A C 1
ATOM 803 O O . GLY A 1 94 ? 1.185 5.181 13.591 1.00 77.50 94 GLY A O 1
ATOM 804 N N . ASN A 1 95 ? 2.152 7.004 12.709 1.00 74.56 95 ASN A N 1
ATOM 805 C CA . ASN A 1 95 ? 2.004 7.798 13.926 1.00 74.56 95 ASN A CA 1
ATOM 806 C C . ASN A 1 95 ? 0.518 8.067 14.210 1.00 74.56 95 ASN A C 1
ATOM 808 O O . ASN A 1 95 ? -0.260 8.399 13.311 1.00 74.56 95 ASN A O 1
ATOM 812 N N . GLN A 1 96 ? 0.122 7.950 15.479 1.00 67.69 96 GLN A N 1
ATOM 813 C CA . GLN A 1 96 ? -1.252 8.174 15.925 1.00 67.69 96 GLN A CA 1
ATOM 814 C C . GLN A 1 96 ? -1.599 9.665 15.931 1.00 67.69 96 GLN A C 1
ATOM 816 O O . GLN A 1 96 ? -1.643 10.304 16.980 1.00 67.6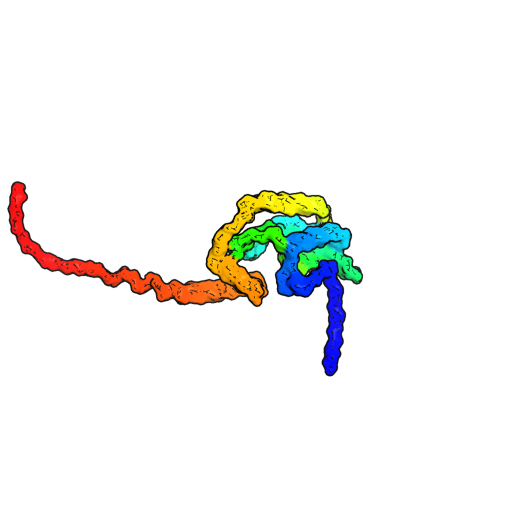9 96 GLN A O 1
ATOM 821 N N . PHE A 1 97 ? -1.853 10.248 14.759 1.00 73.38 97 PHE A N 1
ATOM 822 C CA . PHE A 1 97 ? -2.337 11.621 14.681 1.00 73.38 97 PHE A CA 1
ATOM 823 C C . PHE A 1 97 ? -3.825 11.675 15.061 1.00 73.38 97 PHE A C 1
ATOM 825 O O . PHE A 1 97 ? -4.657 11.096 14.355 1.00 73.38 97 PHE A O 1
ATOM 832 N N . PRO A 1 98 ? -4.212 12.418 16.119 1.00 72.12 98 PRO A N 1
ATOM 833 C CA . PRO A 1 98 ? -5.605 12.483 16.566 1.00 72.12 98 PRO A CA 1
ATOM 834 C C . PRO A 1 98 ? -6.583 12.984 15.496 1.00 72.12 98 PRO A C 1
ATOM 836 O O . PRO A 1 98 ? -7.771 12.686 15.562 1.00 72.12 98 PRO A O 1
ATOM 839 N N . ALA A 1 99 ? -6.102 13.754 14.513 1.00 74.88 99 ALA A N 1
ATOM 840 C CA . ALA A 1 99 ? -6.912 14.242 13.401 1.00 74.88 99 ALA A CA 1
ATOM 841 C C . ALA A 1 99 ? -7.368 13.113 12.460 1.00 74.88 99 ALA A C 1
ATOM 843 O O . ALA A 1 99 ? -8.525 13.104 12.049 1.00 74.88 99 ALA A O 1
ATOM 844 N N . ILE A 1 100 ? -6.492 12.141 12.178 1.00 73.62 100 ILE A N 1
ATOM 845 C CA . ILE A 1 100 ? -6.789 10.996 11.303 1.00 73.62 100 ILE A CA 1
ATOM 846 C C . ILE A 1 100 ? -7.814 10.076 11.974 1.00 73.62 100 ILE A C 1
ATOM 848 O O . ILE A 1 100 ? -8.768 9.635 11.344 1.00 73.62 100 ILE A O 1
ATOM 852 N N . LEU A 1 101 ? -7.688 9.873 13.289 1.00 75.62 101 LEU A N 1
ATOM 853 C CA . LEU A 1 101 ? -8.602 9.033 14.070 1.00 75.62 101 LEU A CA 1
ATOM 854 C C . LEU A 1 101 ? -10.051 9.543 14.122 1.00 75.62 101 LEU A C 1
ATOM 856 O O . LEU A 1 101 ? -10.951 8.769 14.441 1.00 75.62 101 LEU A O 1
ATOM 860 N N . LYS A 1 102 ? -10.283 10.831 13.844 1.00 78.12 102 LYS A N 1
ATOM 861 C CA . LYS A 1 102 ? -11.630 11.427 13.816 1.00 78.12 102 LYS A CA 1
ATOM 862 C C . LYS A 1 102 ? -12.357 11.197 12.495 1.00 78.12 102 LYS A C 1
ATOM 864 O O . LYS A 1 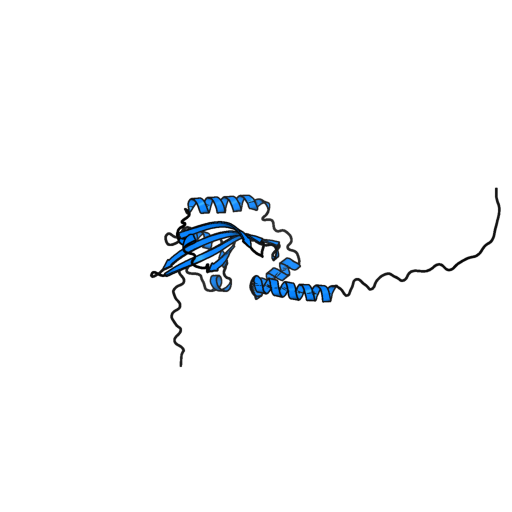102 ? -13.563 11.418 12.432 1.00 78.12 102 LYS A O 1
ATOM 869 N N . GLN A 1 103 ? -11.637 10.800 11.453 1.00 76.38 103 GLN A N 1
ATOM 870 C CA . GLN A 1 103 ? -12.209 10.531 10.143 1.00 76.38 103 GLN A CA 1
ATOM 871 C C . GLN A 1 103 ? -12.545 9.045 10.056 1.00 76.38 103 GLN A C 1
ATOM 873 O O . GLN A 1 103 ? -11.741 8.201 10.445 1.00 76.38 103 GLN A O 1
ATOM 878 N N . SER A 1 104 ? -13.746 8.730 9.585 1.00 84.00 104 SER A N 1
ATOM 879 C CA . SER A 1 104 ? -14.141 7.368 9.241 1.00 84.00 104 SER A CA 1
ATOM 880 C C . SER A 1 104 ? -14.754 7.408 7.852 1.00 84.00 104 SER A C 1
ATOM 882 O O . SER A 1 104 ? -15.724 8.133 7.619 1.00 84.00 104 SER A O 1
ATOM 884 N N . LEU A 1 105 ? -14.137 6.687 6.926 1.00 90.94 105 LEU A N 1
ATOM 885 C CA . LEU A 1 105 ? -14.632 6.479 5.574 1.00 90.94 105 LEU A CA 1
ATOM 886 C C . LEU A 1 105 ? -15.483 5.213 5.547 1.00 90.94 105 LEU A C 1
ATOM 888 O O . LEU A 1 105 ? -15.186 4.232 6.231 1.00 90.94 105 LEU A O 1
ATOM 892 N N . SER A 1 106 ? -16.548 5.231 4.748 1.00 94.50 106 SER A N 1
ATOM 893 C CA . SER A 1 106 ? -17.340 4.026 4.536 1.00 94.50 106 SER A CA 1
ATOM 894 C C . SER A 1 106 ? -16.564 3.025 3.683 1.00 94.50 106 SER A C 1
ATOM 896 O O . SER A 1 106 ? -15.848 3.402 2.753 1.00 94.50 106 SER A O 1
ATOM 898 N N . LEU A 1 107 ? -16.769 1.738 3.969 1.00 95.50 107 LEU A N 1
ATOM 899 C CA . LEU A 1 107 ? -16.241 0.644 3.156 1.00 95.50 107 LEU A CA 1
ATOM 900 C C . LEU A 1 107 ? -16.624 0.804 1.678 1.00 95.50 107 LEU A C 1
ATOM 902 O O . LEU A 1 107 ? -15.779 0.632 0.808 1.00 95.50 107 LEU A O 1
ATOM 906 N N . GLU A 1 108 ? -17.870 1.196 1.404 1.00 96.62 108 GLU A N 1
ATOM 907 C CA . GLU A 1 108 ? -18.371 1.430 0.045 1.00 96.62 108 GLU A CA 1
ATOM 908 C C . GLU A 1 108 ? -17.564 2.512 -0.687 1.00 96.62 108 GLU A C 1
ATOM 910 O O . GLU A 1 108 ? -17.095 2.283 -1.799 1.00 96.62 108 GLU A O 1
ATOM 915 N N . ALA A 1 109 ? -17.329 3.667 -0.052 1.00 94.44 109 ALA A N 1
ATOM 916 C CA . ALA A 1 109 ? -16.547 4.742 -0.661 1.00 94.44 109 ALA A CA 1
ATOM 917 C C . ALA A 1 109 ? -15.101 4.304 -0.935 1.00 94.44 109 ALA A C 1
ATOM 919 O O . ALA A 1 109 ? -14.536 4.634 -1.978 1.00 94.44 109 ALA A O 1
ATOM 920 N N . THR A 1 110 ? -14.509 3.527 -0.023 1.00 96.12 110 THR A N 1
ATOM 921 C CA . THR A 1 110 ? -13.183 2.940 -0.232 1.00 96.12 110 THR A CA 1
ATOM 922 C C . THR A 1 110 ? -13.180 1.986 -1.421 1.00 96.12 110 THR A C 1
ATOM 924 O O . THR A 1 110 ? -12.329 2.125 -2.292 1.00 96.12 110 THR A O 1
ATOM 927 N N . GLN A 1 111 ? -14.141 1.067 -1.512 1.00 97.19 111 GLN A N 1
ATOM 928 C CA . GLN A 1 111 ? -14.234 0.117 -2.623 1.00 97.19 111 GLN A CA 1
ATOM 929 C C . GLN A 1 111 ? -14.402 0.805 -3.974 1.00 97.19 111 GLN A C 1
ATOM 931 O O . GLN A 1 111 ? -13.756 0.394 -4.934 1.00 97.19 111 GLN A O 1
ATOM 936 N N . VAL A 1 112 ? -15.217 1.861 -4.046 1.00 96.88 112 VAL A N 1
ATOM 937 C CA . VAL A 1 112 ? -15.384 2.650 -5.272 1.00 96.88 112 VAL A CA 1
ATOM 938 C C . VAL A 1 112 ? -14.048 3.239 -5.720 1.00 96.88 112 VAL A C 1
ATOM 940 O O . VAL A 1 112 ? -13.701 3.108 -6.889 1.00 96.88 112 VAL A O 1
ATOM 943 N N . LEU A 1 113 ? -13.263 3.824 -4.807 1.00 96.56 113 LEU A N 1
ATOM 944 C CA . LEU A 1 113 ? -11.951 4.377 -5.159 1.00 96.56 113 LEU A CA 1
ATOM 945 C C . LEU A 1 113 ? -10.978 3.283 -5.612 1.00 96.56 113 LEU A C 1
ATOM 947 O O . LEU A 1 113 ? -10.319 3.444 -6.636 1.00 96.56 113 LEU A O 1
ATOM 951 N N . LEU A 1 114 ? -10.907 2.165 -4.882 1.00 97.06 114 LEU A N 1
ATOM 952 C CA . LEU A 1 114 ? -10.031 1.047 -5.244 1.00 97.06 114 LEU A CA 1
ATOM 953 C C . LEU A 1 114 ? -10.384 0.477 -6.625 1.00 97.06 114 LEU A C 1
ATOM 955 O O . LEU A 1 114 ? -9.492 0.256 -7.441 1.00 97.06 114 LEU A O 1
ATOM 959 N N . ALA A 1 115 ? -11.675 0.278 -6.898 1.00 97.12 115 ALA A N 1
ATOM 960 C CA . ALA A 1 115 ? -12.160 -0.228 -8.176 1.00 97.12 115 ALA A CA 1
ATOM 961 C C . ALA A 1 115 ? -11.909 0.768 -9.315 1.00 97.12 115 ALA A C 1
ATOM 963 O O . ALA A 1 115 ? -11.476 0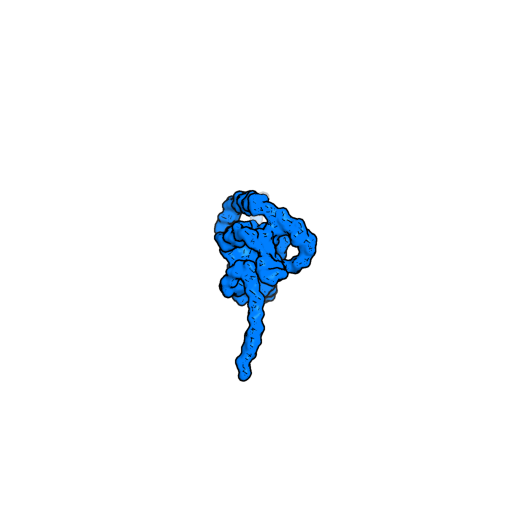.360 -10.391 1.00 97.12 115 ALA A O 1
ATOM 964 N N . GLN A 1 116 ? -12.129 2.066 -9.072 1.00 97.19 116 GLN A N 1
ATOM 965 C CA . GLN A 1 116 ? -11.829 3.112 -10.046 1.00 97.19 116 GLN A CA 1
ATOM 966 C C . GLN A 1 116 ? -10.343 3.104 -10.397 1.00 97.19 116 GLN A C 1
ATOM 968 O O . GLN A 1 116 ? -10.004 3.009 -11.570 1.00 97.19 116 GLN A O 1
ATOM 973 N N . ARG A 1 117 ? -9.454 3.088 -9.395 1.00 96.44 117 ARG A N 1
ATOM 974 C CA . ARG A 1 117 ? -8.012 3.033 -9.646 1.00 96.44 117 ARG A CA 1
ATOM 975 C C . ARG A 1 117 ? -7.614 1.784 -10.426 1.00 96.44 117 ARG A C 1
ATOM 977 O O . ARG A 1 117 ? -6.814 1.888 -11.344 1.00 96.44 117 ARG A O 1
ATOM 984 N N . GLN A 1 118 ? -8.151 0.615 -10.075 1.00 95.75 118 GLN A N 1
ATOM 985 C CA . GLN A 1 118 ? -7.883 -0.622 -10.815 1.00 95.75 118 GLN A CA 1
ATOM 986 C C . GLN A 1 118 ? -8.304 -0.516 -12.282 1.00 95.75 118 GLN A C 1
ATOM 988 O O . GLN A 1 118 ? -7.578 -0.993 -13.148 1.00 95.75 118 GLN A O 1
ATOM 993 N N . ALA A 1 119 ? -9.453 0.106 -12.559 1.00 96.31 119 ALA A N 1
ATOM 994 C CA . ALA A 1 119 ? -9.918 0.339 -13.921 1.00 96.31 119 ALA A CA 1
ATOM 995 C C . ALA A 1 119 ? -9.025 1.340 -14.669 1.00 96.31 119 ALA A C 1
ATOM 997 O O . ALA A 1 119 ? -8.697 1.093 -15.826 1.00 96.31 119 ALA A O 1
ATOM 998 N N . ASP A 1 120 ? -8.604 2.418 -14.001 1.00 95.69 120 ASP A N 1
ATOM 999 C CA . ASP A 1 120 ? -7.761 3.467 -14.586 1.00 95.69 120 ASP A CA 1
ATOM 1000 C C . ASP A 1 120 ? -6.409 2.921 -15.047 1.00 95.69 120 ASP A C 1
ATOM 1002 O O . ASP A 1 120 ? -5.934 3.288 -16.114 1.00 95.69 120 ASP A O 1
ATOM 1006 N N . ILE A 1 121 ? -5.808 2.020 -14.265 1.00 94.12 121 ILE A N 1
ATOM 1007 C CA . ILE A 1 121 ? -4.478 1.473 -14.566 1.00 94.12 121 ILE A CA 1
ATOM 1008 C C . ILE A 1 121 ? -4.536 0.217 -15.438 1.00 94.12 121 ILE A C 1
ATOM 1010 O O . ILE A 1 121 ? -3.497 -0.266 -15.869 1.00 94.12 121 ILE A O 1
ATOM 1014 N N . ALA A 1 122 ? -5.718 -0.355 -15.692 1.00 92.88 122 ALA A N 1
ATOM 1015 C CA . ALA A 1 122 ? -5.856 -1.690 -16.283 1.00 92.88 122 ALA A CA 1
ATOM 1016 C C . ALA A 1 122 ? -5.167 -1.849 -17.649 1.00 92.88 122 ALA A C 1
ATOM 1018 O O . ALA A 1 122 ? -4.686 -2.940 -17.953 1.00 92.88 122 ALA A O 1
ATOM 1019 N N . SER A 1 123 ? -5.122 -0.791 -18.467 1.00 91.44 123 SER A N 1
ATOM 1020 C CA . SER A 1 123 ? -4.410 -0.793 -19.754 1.00 91.44 123 SER A CA 1
ATOM 1021 C C . SER A 1 123 ? -2.894 -0.784 -19.606 1.00 91.44 123 SER A C 1
ATOM 1023 O O . SER A 1 123 ? -2.195 -1.279 -20.488 1.00 91.44 123 SER A O 1
ATOM 1025 N N . ASP A 1 124 ? -2.405 -0.233 -18.501 1.00 89.75 124 ASP A N 1
ATOM 1026 C CA . ASP A 1 124 ? -0.994 0.064 -18.279 1.00 89.75 124 ASP A CA 1
ATOM 1027 C C . ASP A 1 124 ? -0.308 -1.066 -17.509 1.00 89.75 124 ASP A C 1
ATOM 1029 O O . ASP A 1 124 ? 0.915 -1.194 -17.565 1.00 89.75 124 ASP A O 1
ATOM 1033 N N . VAL A 1 125 ? -1.088 -1.933 -16.844 1.00 87.75 125 VAL A N 1
ATOM 1034 C CA . VAL A 1 125 ? -0.631 -3.211 -16.271 1.00 87.75 125 VAL A CA 1
ATOM 1035 C C . VAL A 1 125 ? -0.287 -4.183 -17.407 1.00 87.75 125 VAL A C 1
ATOM 1037 O O . VAL A 1 125 ? -0.936 -5.206 -17.621 1.00 87.75 125 VAL A O 1
ATOM 1040 N N . SER A 1 126 ? 0.747 -3.851 -18.166 1.00 76.12 126 SER A N 1
ATOM 1041 C CA . SER A 1 126 ? 1.426 -4.755 -19.077 1.00 76.12 126 SER A CA 1
ATOM 1042 C C . SER A 1 126 ? 2.749 -5.189 -18.449 1.00 76.12 126 SER A C 1
ATOM 1044 O O . SER A 1 126 ? 3.302 -4.504 -17.585 1.00 76.12 126 SER A O 1
ATOM 1046 N N . ALA A 1 127 ? 3.243 -6.360 -18.846 1.00 63.88 127 ALA A N 1
ATOM 1047 C CA . ALA A 1 127 ? 4.618 -6.737 -18.564 1.00 63.88 127 ALA A CA 1
ATOM 1048 C C . ALA A 1 127 ? 5.514 -5.925 -19.508 1.00 63.88 127 ALA A C 1
ATOM 1050 O O . ALA A 1 127 ? 5.887 -6.414 -20.571 1.00 63.88 127 ALA A O 1
ATOM 1051 N N . GLU A 1 128 ? 5.773 -4.661 -19.174 1.00 67.81 128 GLU A N 1
ATOM 1052 C CA . GLU A 1 128 ? 6.897 -3.958 -19.784 1.00 67.81 128 GLU A CA 1
ATOM 1053 C C . GLU A 1 128 ? 8.185 -4.718 -19.441 1.00 67.81 128 GLU A C 1
ATOM 1055 O O . GLU A 1 128 ? 8.305 -5.320 -18.366 1.00 67.81 128 GLU A O 1
ATOM 1060 N N . ASP A 1 129 ? 9.137 -4.727 -20.373 1.00 73.62 129 ASP A N 1
ATOM 1061 C CA . ASP A 1 129 ? 10.454 -5.298 -20.124 1.00 73.62 129 ASP A CA 1
ATOM 1062 C C . ASP A 1 129 ? 11.166 -4.409 -19.095 1.00 73.62 129 ASP A C 1
ATOM 1064 O O . ASP A 1 129 ? 11.717 -3.364 -19.441 1.00 73.62 129 ASP A O 1
ATOM 1068 N N . GLN A 1 130 ? 11.133 -4.814 -17.820 1.00 87.19 130 GLN A N 1
ATOM 1069 C CA . GLN A 1 130 ? 11.915 -4.184 -16.755 1.00 87.19 130 GLN A CA 1
ATOM 1070 C C . GLN A 1 130 ? 13.368 -4.041 -17.215 1.00 87.19 130 GLN A C 1
ATOM 1072 O O . GLN A 1 130 ? 13.991 -5.030 -17.625 1.00 87.19 130 GLN A O 1
ATOM 1077 N N . SER A 1 131 ? 13.938 -2.842 -17.097 1.00 88.81 131 SER A N 1
ATOM 1078 C CA . SER A 1 131 ? 15.348 -2.642 -17.414 1.00 88.81 131 SER A CA 1
ATOM 1079 C C . SER A 1 131 ? 16.249 -3.500 -16.517 1.00 88.81 131 SER A C 1
ATOM 1081 O O . SER A 1 131 ? 15.880 -3.906 -15.412 1.00 88.81 131 SER A O 1
ATOM 1083 N N . ASN A 1 132 ? 17.495 -3.726 -16.944 1.00 86.88 132 ASN A N 1
ATOM 1084 C CA . ASN A 1 132 ? 18.496 -4.398 -16.103 1.00 86.88 132 ASN A CA 1
ATOM 1085 C C . ASN A 1 132 ? 18.682 -3.688 -14.748 1.00 86.88 132 ASN A C 1
ATOM 1087 O O . ASN A 1 132 ? 18.954 -4.337 -13.740 1.00 86.88 132 ASN A O 1
ATOM 1091 N N . ARG A 1 133 ? 18.510 -2.358 -14.716 1.00 88.56 133 ARG A N 1
ATOM 1092 C CA . ARG A 1 133 ? 18.552 -1.566 -13.483 1.00 88.56 133 ARG A CA 1
ATOM 1093 C C . ARG A 1 133 ? 17.389 -1.926 -12.559 1.00 88.56 133 ARG A C 1
ATOM 1095 O O . ARG A 1 133 ? 17.622 -2.134 -11.373 1.00 88.56 133 ARG A O 1
ATOM 1102 N N . ALA A 1 134 ? 16.175 -2.035 -13.093 1.00 90.12 134 ALA A N 1
ATOM 1103 C CA . ALA A 1 134 ? 14.999 -2.417 -12.317 1.00 90.12 134 ALA A CA 1
ATOM 1104 C C . ALA A 1 134 ? 15.080 -3.856 -11.787 1.00 90.12 134 ALA A C 1
ATOM 1106 O O . ALA A 1 134 ? 14.731 -4.113 -10.636 1.00 90.12 134 ALA A O 1
ATOM 1107 N N . GLN A 1 135 ? 15.619 -4.781 -12.585 1.00 89.25 135 GLN A N 1
ATOM 1108 C CA . GLN A 1 135 ? 15.870 -6.159 -12.151 1.00 89.25 135 GLN A CA 1
ATOM 1109 C C . GLN A 1 135 ? 16.913 -6.226 -11.025 1.00 89.25 135 GLN A C 1
ATOM 1111 O O . GLN A 1 135 ? 16.724 -6.953 -10.048 1.00 89.25 135 GLN A O 1
ATOM 1116 N N . LEU A 1 136 ? 18.000 -5.450 -11.130 1.00 89.00 136 LEU A N 1
ATOM 1117 C CA . LEU A 1 136 ? 19.002 -5.344 -10.068 1.00 89.00 136 LEU A CA 1
ATOM 1118 C C . LEU A 1 136 ? 18.395 -4.750 -8.793 1.00 89.00 136 LEU A C 1
ATOM 1120 O O . LEU A 1 136 ? 18.612 -5.289 -7.711 1.00 89.00 136 LEU A O 1
ATOM 1124 N N . TYR A 1 137 ? 17.605 -3.682 -8.921 1.00 91.06 137 TYR A N 1
ATOM 1125 C CA . TYR A 1 137 ? 16.901 -3.085 -7.789 1.00 91.06 137 TYR A CA 1
ATOM 1126 C C . TYR A 1 137 ? 15.983 -4.096 -7.093 1.00 91.06 137 TYR A C 1
ATOM 1128 O O . TYR A 1 137 ? 16.014 -4.211 -5.873 1.00 91.06 137 TYR A O 1
ATOM 1136 N N . GLU A 1 138 ? 15.201 -4.868 -7.852 1.00 89.69 138 GLU A N 1
ATOM 1137 C CA . GLU A 1 138 ? 14.312 -5.894 -7.298 1.00 89.69 138 GLU A CA 1
ATOM 1138 C C . GLU A 1 138 ? 15.083 -6.952 -6.500 1.00 89.69 138 GLU A C 1
ATOM 1140 O O . GLU A 1 138 ? 14.684 -7.274 -5.382 1.00 89.69 138 GLU A O 1
ATOM 1145 N N . LEU A 1 139 ? 16.231 -7.409 -7.006 1.00 89.81 139 LEU A N 1
ATOM 1146 C CA . LEU A 1 139 ? 17.100 -8.337 -6.282 1.00 89.81 139 LEU A CA 1
ATOM 1147 C C . LEU A 1 139 ? 17.673 -7.726 -4.991 1.00 89.81 139 LEU A C 1
ATOM 1149 O O . LEU A 1 139 ? 17.709 -8.398 -3.961 1.00 89.81 139 LEU A O 1
ATOM 1153 N N . LEU A 1 140 ? 18.102 -6.461 -5.021 1.00 89.62 140 LEU A N 1
ATOM 1154 C CA . LEU A 1 140 ? 18.610 -5.762 -3.834 1.00 89.62 140 LEU A CA 1
ATOM 1155 C C . LEU A 1 140 ? 17.509 -5.547 -2.784 1.00 89.62 140 LEU A C 1
ATOM 1157 O O . LEU A 1 140 ? 17.756 -5.709 -1.587 1.00 89.62 140 LEU A O 1
ATOM 1161 N N . ALA A 1 141 ? 16.289 -5.241 -3.223 1.00 89.69 141 ALA A N 1
ATOM 1162 C C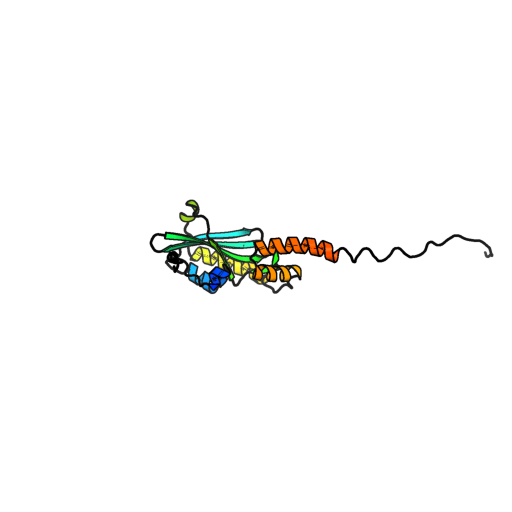A . ALA A 1 141 ? 15.142 -5.012 -2.347 1.00 89.69 141 ALA A CA 1
ATOM 1163 C C . ALA A 1 141 ? 14.611 -6.302 -1.715 1.00 89.69 141 ALA A C 1
ATOM 1165 O O . ALA A 1 141 ? 14.052 -6.257 -0.623 1.00 89.69 141 ALA A O 1
ATOM 1166 N N . ASP A 1 142 ? 14.815 -7.450 -2.360 1.00 87.12 142 ASP A N 1
ATOM 1167 C CA . ASP A 1 142 ? 14.526 -8.759 -1.768 1.00 87.12 142 ASP A CA 1
ATOM 1168 C C . ASP A 1 142 ? 15.572 -9.175 -0.713 1.00 87.12 142 ASP A C 1
ATOM 1170 O O . ASP A 1 142 ? 15.269 -9.973 0.178 1.00 87.12 142 ASP A O 1
ATOM 1174 N N . LEU A 1 143 ? 16.804 -8.657 -0.813 1.00 88.31 143 LEU A N 1
ATOM 1175 C CA . LEU A 1 143 ? 17.903 -8.926 0.126 1.00 88.31 143 LEU A CA 1
ATOM 1176 C C . LEU A 1 143 ? 17.938 -7.960 1.318 1.00 88.31 143 LEU A C 1
ATOM 1178 O O . LEU A 1 143 ? 18.438 -8.331 2.382 1.00 88.31 143 LEU A O 1
ATOM 1182 N N . THR A 1 144 ? 17.448 -6.736 1.131 1.00 86.31 144 THR A N 1
ATOM 1183 C CA . THR A 1 144 ? 17.455 -5.658 2.128 1.00 86.31 144 THR A CA 1
ATOM 1184 C C . THR A 1 144 ? 16.020 -5.178 2.400 1.00 86.31 144 THR A C 1
ATOM 1186 O O . THR A 1 144 ? 15.190 -5.963 2.853 1.00 86.31 144 THR A O 1
ATOM 1189 N N . ASP A 1 145 ? 15.723 -3.913 2.122 1.00 85.19 145 ASP A N 1
ATOM 1190 C CA . ASP A 1 145 ? 14.398 -3.305 2.022 1.00 85.19 145 ASP A CA 1
ATOM 1191 C C . ASP A 1 145 ? 14.419 -2.274 0.866 1.00 85.19 145 ASP A C 1
ATOM 1193 O O . ASP A 1 145 ? 15.388 -2.216 0.108 1.00 85.19 145 ASP A O 1
ATOM 1197 N N . GLU A 1 146 ? 13.360 -1.483 0.666 1.00 85.31 146 GLU A N 1
ATOM 1198 C CA . GLU A 1 146 ? 13.323 -0.515 -0.452 1.00 85.31 146 GLU A CA 1
ATOM 1199 C C . GLU A 1 146 ? 14.367 0.616 -0.297 1.00 85.31 146 GLU A C 1
ATOM 1201 O O . GLU A 1 146 ? 14.903 1.096 -1.301 1.00 85.31 146 GLU A O 1
ATOM 1206 N N . ASP A 1 147 ? 14.688 1.020 0.940 1.00 86.25 147 ASP A N 1
ATOM 1207 C CA . ASP A 1 147 ? 15.660 2.081 1.253 1.00 86.25 147 ASP A CA 1
ATOM 1208 C C . ASP A 1 147 ? 17.106 1.579 1.132 1.00 86.25 147 ASP A C 1
ATOM 1210 O O . ASP A 1 147 ? 17.973 2.256 0.570 1.00 86.25 147 ASP A O 1
ATOM 1214 N N . GLY A 1 148 ? 17.361 0.367 1.622 1.00 86.94 148 GLY A N 1
ATOM 1215 C CA . GLY A 1 148 ? 18.617 -0.350 1.470 1.00 86.94 148 GLY A CA 1
ATOM 1216 C C . GLY A 1 148 ? 18.907 -0.608 0.000 1.00 86.94 148 GLY A C 1
ATOM 1217 O O . GLY A 1 148 ? 19.983 -0.263 -0.471 1.00 86.94 148 GLY A O 1
ATOM 1218 N N . ALA A 1 149 ? 17.925 -1.092 -0.762 1.00 89.44 149 ALA A N 1
ATOM 1219 C CA . ALA A 1 149 ? 18.085 -1.307 -2.195 1.00 89.44 149 ALA A CA 1
ATOM 1220 C C . ALA A 1 149 ? 18.369 -0.019 -2.957 1.00 89.44 149 ALA A C 1
ATOM 1222 O O . ALA A 1 149 ? 19.180 -0.024 -3.879 1.00 89.44 149 ALA A O 1
ATOM 1223 N N . TYR A 1 150 ? 17.719 1.083 -2.573 1.00 87.00 150 TYR A N 1
ATOM 1224 C CA . TYR A 1 150 ? 17.997 2.388 -3.157 1.00 87.00 150 TYR A CA 1
ATOM 1225 C C . TYR A 1 150 ? 19.438 2.826 -2.879 1.00 87.00 150 TYR A C 1
ATOM 1227 O O . TYR A 1 150 ? 20.156 3.171 -3.814 1.00 87.00 150 TYR A O 1
ATOM 1235 N N . SER A 1 151 ? 19.876 2.731 -1.622 1.00 89.12 151 SER A N 1
ATOM 1236 C CA . SER A 1 151 ? 21.233 3.105 -1.205 1.00 89.12 151 SER A CA 1
ATOM 1237 C C . SER A 1 151 ? 22.298 2.249 -1.900 1.00 89.12 151 SER A C 1
ATOM 1239 O O . SER A 1 151 ? 23.237 2.779 -2.485 1.00 89.12 151 SER A O 1
ATOM 1241 N N . GLU A 1 152 ? 22.110 0.927 -1.924 1.00 88.88 152 GLU A N 1
ATOM 1242 C CA . GLU A 1 152 ? 23.014 -0.012 -2.597 1.00 88.88 152 GLU A CA 1
ATOM 1243 C C . GLU A 1 152 ? 23.032 0.214 -4.113 1.00 88.88 152 GLU A C 1
ATOM 1245 O O . GLU A 1 152 ? 24.082 0.120 -4.743 1.00 88.88 152 GLU A O 1
ATOM 1250 N N . LEU A 1 153 ? 21.889 0.540 -4.727 1.00 87.38 153 LEU A N 1
ATOM 1251 C CA . LEU A 1 153 ? 21.837 0.860 -6.151 1.00 87.38 153 LEU A CA 1
ATOM 1252 C C . LEU A 1 153 ? 22.536 2.191 -6.462 1.00 87.38 153 LEU A C 1
ATOM 1254 O O . LEU A 1 153 ? 23.131 2.305 -7.531 1.00 87.38 153 LEU A O 1
ATOM 1258 N N . GLU A 1 154 ? 22.484 3.188 -5.576 1.00 84.31 154 GLU A N 1
ATOM 1259 C CA . GLU A 1 154 ? 23.263 4.424 -5.727 1.00 84.31 154 GLU A CA 1
ATOM 1260 C C . GLU A 1 154 ? 24.767 4.158 -5.593 1.00 84.31 154 GLU A C 1
ATOM 1262 O O . GLU A 1 154 ? 25.540 4.602 -6.447 1.00 84.31 154 GLU A O 1
ATOM 1267 N N . ASP A 1 155 ? 25.178 3.366 -4.601 1.00 84.50 155 ASP A N 1
ATOM 1268 C CA . ASP A 1 155 ? 26.579 2.989 -4.385 1.00 84.50 155 ASP A CA 1
ATOM 1269 C C . ASP A 1 155 ? 27.125 2.152 -5.552 1.00 84.50 155 ASP A C 1
ATOM 1271 O O . ASP A 1 155 ? 28.206 2.424 -6.087 1.00 84.50 155 ASP A O 1
ATOM 1275 N N . LEU A 1 156 ? 26.348 1.170 -6.019 1.00 82.62 156 LEU A N 1
ATOM 1276 C CA . LEU A 1 156 ? 26.671 0.371 -7.198 1.00 82.62 156 LEU A CA 1
ATOM 1277 C C . LEU A 1 156 ? 26.561 1.174 -8.483 1.00 82.62 156 LEU A C 1
ATOM 1279 O O . LEU A 1 156 ? 27.309 0.900 -9.403 1.00 82.62 156 LEU A O 1
ATOM 1283 N N . GLY A 1 157 ? 25.656 2.143 -8.583 1.00 69.44 157 GLY A N 1
ATOM 1284 C CA . GLY A 1 157 ? 25.528 3.030 -9.735 1.00 69.44 157 GLY A CA 1
ATOM 1285 C C . GLY A 1 157 ? 26.750 3.930 -9.871 1.00 69.44 157 GLY A C 1
ATOM 1286 O O . GLY A 1 157 ? 27.282 4.073 -10.968 1.00 69.44 157 GLY A O 1
ATOM 1287 N N . ALA A 1 158 ? 27.257 4.455 -8.754 1.00 62.06 158 ALA A N 1
ATOM 1288 C CA . ALA A 1 158 ? 28.533 5.159 -8.701 1.00 62.06 158 ALA A CA 1
ATOM 1289 C C . ALA A 1 158 ? 29.705 4.226 -9.049 1.00 62.06 158 ALA A C 1
ATOM 1291 O O . ALA A 1 158 ? 30.573 4.594 -9.844 1.00 62.06 158 ALA A O 1
ATOM 1292 N N . ALA A 1 159 ? 29.705 2.997 -8.522 1.00 61.47 159 ALA A N 1
ATOM 1293 C CA . ALA A 1 159 ? 30.722 1.998 -8.834 1.00 61.47 159 ALA A CA 1
ATOM 1294 C C . ALA A 1 159 ? 30.644 1.502 -10.285 1.00 61.47 159 ALA A C 1
ATOM 1296 O O . ALA A 1 159 ? 31.682 1.257 -10.876 1.00 61.47 159 ALA A O 1
ATOM 1297 N N . ALA A 1 160 ? 29.455 1.382 -10.874 1.00 57.91 160 ALA A N 1
ATOM 1298 C CA . ALA A 1 160 ? 29.201 0.930 -12.238 1.00 57.91 160 ALA A CA 1
ATOM 1299 C C . ALA A 1 160 ? 29.467 2.044 -13.243 1.00 57.91 160 ALA A C 1
ATOM 1301 O O . ALA A 1 160 ? 30.012 1.755 -14.298 1.00 57.91 160 ALA A O 1
ATOM 1302 N N . LEU A 1 161 ? 29.185 3.312 -12.916 1.00 59.25 161 LEU A N 1
ATOM 1303 C CA . LEU A 1 161 ? 29.733 4.431 -13.681 1.00 59.25 161 LEU A CA 1
ATOM 1304 C C . LEU A 1 161 ? 31.261 4.378 -13.651 1.00 59.25 161 LEU A C 1
ATOM 1306 O O . LEU A 1 161 ? 31.872 4.538 -14.690 1.00 59.25 161 LEU A O 1
ATOM 1310 N N . TRP A 1 162 ? 31.888 4.098 -12.508 1.00 54.28 162 TRP A N 1
ATOM 1311 C CA . TRP A 1 162 ? 33.346 3.965 -12.420 1.00 54.28 162 TRP A CA 1
ATOM 1312 C C . TRP A 1 162 ? 33.900 2.719 -13.148 1.00 54.28 162 TRP A C 1
ATOM 1314 O O . TRP A 1 162 ? 34.951 2.805 -13.771 1.00 54.28 162 TRP A O 1
ATOM 1324 N N . LEU A 1 163 ? 33.188 1.583 -13.123 1.00 49.31 163 LEU A N 1
ATOM 1325 C CA . LEU A 1 163 ? 33.587 0.313 -13.756 1.00 49.31 163 LEU A CA 1
ATOM 1326 C C . LEU A 1 163 ? 33.310 0.270 -15.265 1.00 49.31 163 LEU A C 1
ATOM 1328 O O . LEU A 1 163 ? 34.016 -0.423 -15.988 1.00 49.31 163 LEU A O 1
ATOM 1332 N N . LEU A 1 164 ? 32.258 0.950 -15.729 1.00 54.62 164 LEU A N 1
ATOM 1333 C CA . LEU A 1 164 ? 31.816 0.967 -17.129 1.00 54.62 164 LEU A CA 1
ATOM 1334 C C . LEU A 1 164 ? 32.241 2.247 -17.865 1.00 54.62 164 LEU A C 1
ATOM 1336 O O . LEU A 1 164 ? 32.098 2.306 -19.083 1.00 54.62 164 LEU A O 1
ATOM 1340 N N . ALA A 1 165 ? 32.774 3.259 -17.167 1.00 55.84 165 ALA A N 1
ATOM 1341 C CA . ALA A 1 165 ? 33.357 4.445 -17.804 1.00 55.84 165 ALA A CA 1
ATOM 1342 C C . ALA A 1 165 ? 34.771 4.223 -18.367 1.00 55.84 165 ALA A C 1
ATOM 1344 O O . ALA A 1 165 ? 35.293 5.143 -18.990 1.00 55.84 165 ALA A O 1
ATOM 1345 N N . ASP A 1 166 ? 35.382 3.042 -18.207 1.00 52.72 166 ASP A N 1
ATOM 1346 C CA . ASP A 1 166 ? 36.751 2.774 -18.688 1.00 52.72 166 ASP A CA 1
ATOM 1347 C C . ASP A 1 166 ? 36.826 1.872 -19.938 1.00 52.72 166 ASP A C 1
ATOM 1349 O O . ASP A 1 166 ? 37.766 1.101 -20.102 1.00 52.72 166 ASP A O 1
ATOM 1353 N N . GLU A 1 167 ? 35.852 1.960 -20.856 1.00 49.84 167 GLU A N 1
ATOM 1354 C CA . GLU A 1 167 ? 35.959 1.299 -22.177 1.00 49.84 167 GLU A CA 1
ATOM 1355 C C . GLU A 1 167 ? 35.494 2.137 -23.388 1.00 49.84 167 GLU A C 1
ATOM 1357 O O . GLU A 1 167 ? 35.460 1.620 -24.506 1.00 49.84 167 GLU A O 1
ATOM 1362 N N . THR A 1 168 ? 35.195 3.435 -23.238 1.00 47.09 168 THR A N 1
ATOM 1363 C CA . THR A 1 168 ? 34.808 4.287 -24.389 1.00 47.09 168 THR A CA 1
ATOM 1364 C C . THR A 1 168 ? 35.812 5.365 -24.793 1.00 47.09 168 THR A C 1
ATOM 1366 O O . THR A 1 168 ? 35.510 6.102 -25.723 1.00 47.09 168 THR A O 1
ATOM 1369 N N . ASP A 1 169 ? 37.006 5.435 -24.194 1.00 50.25 169 ASP A N 1
ATOM 1370 C CA . ASP A 1 169 ? 38.017 6.453 -24.561 1.00 50.25 169 ASP A CA 1
ATOM 1371 C C . ASP A 1 169 ? 39.309 5.872 -25.170 1.00 50.25 169 ASP A C 1
ATOM 1373 O O . ASP A 1 169 ? 40.378 6.475 -25.129 1.00 50.25 169 ASP A O 1
ATOM 1377 N N . ALA A 1 170 ? 39.222 4.674 -25.759 1.00 48.34 170 ALA A N 1
ATOM 1378 C CA . ALA A 1 170 ? 40.369 4.005 -26.378 1.00 48.34 170 ALA A CA 1
ATOM 1379 C C . ALA A 1 170 ? 40.114 3.511 -27.809 1.00 48.34 170 ALA A C 1
ATOM 1381 O O . ALA A 1 170 ? 40.676 2.484 -28.192 1.00 48.34 170 ALA A O 1
ATOM 1382 N N . ARG A 1 171 ? 39.287 4.203 -28.610 1.00 48.62 171 ARG A N 1
ATOM 1383 C CA . ARG A 1 171 ? 39.283 4.030 -30.076 1.00 48.62 171 ARG A CA 1
ATOM 1384 C C . ARG A 1 171 ? 39.050 5.353 -30.804 1.00 48.62 171 ARG A C 1
ATOM 1386 O O . ARG A 1 171 ? 38.083 6.051 -30.534 1.00 48.62 171 ARG A O 1
ATOM 1393 N N . ASP A 1 172 ? 39.946 5.588 -31.758 1.00 51.53 172 ASP A N 1
ATOM 1394 C CA . ASP A 1 172 ? 39.868 6.519 -32.887 1.00 51.53 172 ASP A CA 1
ATOM 1395 C C . ASP A 1 172 ? 40.364 7.960 -32.687 1.00 51.53 172 ASP A C 1
ATOM 1397 O O . ASP A 1 172 ? 39.630 8.923 -32.882 1.00 51.53 172 ASP A O 1
ATOM 1401 N N . THR A 1 173 ? 41.679 8.106 -32.484 1.00 47.66 173 THR A N 1
ATOM 1402 C CA . THR A 1 173 ? 42.451 9.136 -33.209 1.00 47.66 173 THR A CA 1
ATOM 1403 C C . THR A 1 173 ? 43.818 8.594 -33.633 1.00 47.66 173 THR A C 1
ATOM 1405 O O . THR A 1 173 ? 44.844 8.998 -33.098 1.00 47.66 173 THR A O 1
ATOM 1408 N N . ASP A 1 174 ? 43.827 7.674 -34.590 1.00 48.94 174 ASP A N 1
ATOM 1409 C CA . ASP A 1 174 ? 44.989 7.414 -35.444 1.00 48.94 174 ASP A CA 1
ATOM 1410 C C . ASP A 1 174 ? 44.450 7.162 -36.855 1.00 48.94 174 ASP A C 1
ATOM 1412 O O . ASP A 1 174 ? 44.121 6.035 -37.209 1.00 48.94 174 ASP A O 1
ATOM 1416 N N . ASP A 1 175 ? 44.289 8.231 -37.638 1.00 45.56 175 ASP A N 1
ATOM 1417 C CA . ASP A 1 175 ? 44.360 8.117 -39.095 1.00 45.56 175 ASP A CA 1
ATOM 1418 C C . ASP A 1 175 ? 44.788 9.455 -39.728 1.00 45.56 175 ASP A C 1
ATOM 1420 O O . ASP A 1 175 ? 44.055 10.445 -39.778 1.00 45.56 175 ASP A O 1
ATOM 1424 N N . ASP A 1 176 ? 46.055 9.448 -40.133 1.00 46.31 176 ASP A N 1
ATOM 1425 C CA . ASP A 1 176 ? 46.676 10.110 -41.277 1.00 46.31 176 ASP A CA 1
ATOM 1426 C C . ASP A 1 176 ? 46.475 11.614 -41.548 1.00 46.31 176 ASP A C 1
ATOM 1428 O O . ASP A 1 176 ? 45.554 12.094 -42.212 1.00 46.31 176 ASP A O 1
ATOM 1432 N N . LEU A 1 177 ? 47.534 12.352 -41.199 1.00 51.31 177 LEU A N 1
ATOM 1433 C CA . LEU A 1 177 ? 47.961 13.574 -41.879 1.00 51.31 177 LEU A CA 1
ATOM 1434 C C . LEU A 1 177 ? 48.427 13.261 -43.318 1.00 51.31 177 LEU A C 1
ATOM 1436 O O . LEU A 1 177 ? 49.421 12.549 -43.474 1.00 51.31 177 LEU A O 1
ATOM 1440 N N . PRO A 1 178 ? 47.890 13.889 -44.381 1.00 44.84 178 PRO A N 1
ATOM 1441 C CA . PRO A 1 178 ? 48.611 13.937 -45.645 1.00 44.84 178 PRO A CA 1
ATOM 1442 C C . PRO A 1 178 ? 49.611 15.102 -45.656 1.00 44.84 178 PRO A C 1
ATOM 1444 O O . PRO A 1 178 ? 49.250 16.283 -45.693 1.00 44.84 178 PRO A O 1
ATOM 1447 N N . ALA A 1 179 ? 50.897 14.750 -45.673 1.00 41.94 179 ALA A N 1
ATOM 1448 C CA . ALA A 1 179 ? 51.983 15.648 -46.038 1.00 41.94 179 ALA A CA 1
ATOM 1449 C C . ALA A 1 179 ? 51.945 16.010 -47.540 1.00 41.94 179 ALA A C 1
ATOM 1451 O O . ALA A 1 179 ? 51.475 15.276 -48.404 1.00 41.94 179 ALA A O 1
ATOM 1452 N N . THR A 1 180 ? 52.460 17.198 -47.825 1.00 45.50 180 THR A N 1
ATOM 1453 C CA . THR A 1 180 ? 52.411 17.993 -49.060 1.00 45.50 180 THR A CA 1
ATOM 1454 C C . THR A 1 180 ? 53.228 17.494 -50.274 1.00 45.50 180 THR A C 1
ATOM 1456 O O . THR A 1 180 ? 54.417 17.258 -50.099 1.00 45.50 180 THR A O 1
ATOM 1459 N N . LYS A 1 181 ? 52.618 17.602 -51.486 1.00 42.31 181 LYS A N 1
ATOM 1460 C CA . LYS A 1 181 ? 53.122 18.064 -52.834 1.00 42.31 181 LYS A CA 1
ATOM 1461 C C . LYS A 1 181 ? 54.329 17.332 -53.499 1.00 42.31 181 LYS A C 1
ATOM 1463 O O . LYS A 1 181 ? 55.077 16.711 -52.760 1.00 42.31 181 LYS A O 1
ATOM 1468 N N . PRO A 1 182 ? 54.601 17.416 -54.844 1.00 47.31 182 PRO A N 1
ATOM 1469 C CA . PRO A 1 182 ? 54.292 18.491 -55.831 1.00 47.31 182 PRO A CA 1
ATOM 1470 C C . PRO A 1 182 ? 53.844 18.045 -57.270 1.00 47.31 182 PRO A C 1
ATOM 1472 O O . PRO A 1 182 ? 53.908 16.876 -57.616 1.00 47.31 182 PRO A O 1
ATOM 1475 N N . LEU A 1 183 ? 53.160 18.914 -58.041 1.00 43.09 183 LEU A N 1
ATOM 1476 C CA . LEU A 1 183 ? 53.592 19.649 -59.268 1.00 43.09 183 LEU A CA 1
ATOM 1477 C C . LEU A 1 183 ? 54.074 18.792 -60.474 1.00 43.09 183 LEU A C 1
ATOM 1479 O O . LEU A 1 183 ? 55.205 18.324 -60.439 1.00 43.09 183 LEU A O 1
ATOM 1483 N N . PHE A 1 184 ? 53.270 18.670 -61.548 1.00 42.12 184 PHE A N 1
ATOM 1484 C CA . PHE A 1 184 ? 53.586 19.097 -62.937 1.00 42.12 184 PHE A CA 1
ATOM 1485 C C . PHE A 1 184 ? 52.451 18.795 -63.948 1.00 42.12 184 PHE A C 1
ATOM 1487 O O . PHE A 1 184 ? 51.651 17.885 -63.750 1.00 42.12 184 PHE A O 1
ATOM 1494 N N . ASP A 1 185 ? 52.434 19.629 -64.993 1.00 46.66 185 ASP A N 1
ATOM 1495 C CA . ASP A 1 185 ? 51.495 19.838 -66.109 1.00 46.66 185 ASP A CA 1
ATOM 1496 C C . ASP A 1 185 ? 51.130 18.636 -67.004 1.00 46.66 185 ASP A C 1
ATOM 1498 O O . ASP A 1 185 ? 51.926 17.719 -67.196 1.00 46.66 185 ASP A O 1
ATOM 1502 N N . THR A 1 186 ? 49.971 18.724 -67.678 1.00 43.06 186 THR A N 1
ATOM 1503 C CA . THR A 1 186 ? 49.876 18.791 -69.161 1.00 43.06 186 THR A CA 1
ATOM 1504 C C . THR A 1 186 ? 48.439 19.085 -69.640 1.00 43.06 186 THR A C 1
ATOM 1506 O O . THR A 1 186 ? 47.514 18.352 -69.319 1.00 43.06 186 THR A O 1
ATOM 1509 N N . ASP A 1 187 ? 48.316 20.198 -70.373 1.00 46.91 187 ASP A N 1
ATOM 1510 C CA . ASP A 1 187 ? 47.474 20.570 -71.531 1.00 46.91 187 ASP A CA 1
ATOM 1511 C C . ASP A 1 187 ? 46.061 20.007 -71.818 1.00 46.91 187 ASP A C 1
ATOM 1513 O O . ASP A 1 187 ? 45.720 18.856 -71.553 1.00 46.91 187 ASP A O 1
ATOM 1517 N N . THR A 1 188 ? 45.354 20.830 -72.619 1.00 44.62 188 THR A N 1
ATOM 1518 C CA . THR A 1 188 ? 44.101 20.672 -73.406 1.00 44.62 188 THR A CA 1
ATOM 1519 C C . THR A 1 188 ? 42.869 21.226 -72.669 1.00 44.62 188 THR A C 1
ATOM 1521 O O . THR A 1 188 ? 42.492 20.697 -71.632 1.00 44.62 188 THR A O 1
ATOM 1524 N N . GLU A 1 189 ? 42.215 22.322 -73.074 1.00 48.38 189 GLU A N 1
ATOM 1525 C CA . GLU A 1 189 ? 41.903 22.867 -74.411 1.00 48.38 189 GLU A CA 1
ATOM 1526 C C . GLU A 1 189 ? 41.664 24.394 -74.347 1.00 48.38 189 GLU A C 1
ATOM 1528 O O . GLU A 1 189 ? 41.175 24.870 -73.294 1.00 48.38 189 GLU A O 1
#

Secondary structure (DSSP, 8-state):
----PPPPPP-TT---HHHHHTTEEEHHHHHHHHT-TTEEEEEEEEEEETTEEEEEEEEEEEETTEEEEEEEEEEEEETTTTEEE-SEEEEEEPP--HHHHT--B-HHHHHHHHHHHHHHHTTT-S-----HHHHHHHHHHHHS-HHHHHHHHHHHHHHHHHHHTTSSSSS------------------

pLDDT: mean 81.88, std 17.96, range [41.09, 98.06]